Protein AF-A0A5C6DA00-F1 (afdb_monomer_lite)

Structure (mmCIF, N/CA/C/O backbone):
data_AF-A0A5C6DA00-F1
#
_entry.id   AF-A0A5C6DA00-F1
#
loop_
_atom_site.group_PDB
_atom_site.id
_atom_site.type_symbol
_atom_site.label_atom_id
_atom_site.label_alt_id
_atom_site.label_comp_id
_atom_site.label_asym_id
_atom_site.label_entity_id
_atom_site.label_seq_id
_atom_site.pdbx_PDB_ins_code
_atom_site.Cartn_x
_atom_site.Cartn_y
_atom_site.Cartn_z
_atom_site.occupancy
_atom_site.B_iso_or_equiv
_atom_site.auth_seq_id
_atom_site.auth_comp_id
_atom_site.auth_asym_id
_atom_site.auth_atom_id
_atom_site.pdbx_PDB_model_num
ATOM 1 N N . MET A 1 1 ? -10.868 -47.703 48.290 1.00 31.09 1 MET A N 1
ATOM 2 C CA . MET A 1 1 ? -10.332 -48.662 49.281 1.00 31.09 1 MET A CA 1
ATOM 3 C C . MET A 1 1 ? -9.364 -49.578 48.551 1.00 31.09 1 MET A C 1
ATOM 5 O O . MET A 1 1 ? -9.652 -49.909 47.408 1.00 31.09 1 MET A O 1
ATOM 9 N N . PRO A 1 2 ? -8.188 -49.834 49.127 1.00 50.81 2 PRO A N 1
ATOM 10 C CA . PRO A 1 2 ? -6.950 -49.226 48.637 1.00 50.81 2 PRO A CA 1
ATOM 11 C C . PRO A 1 2 ? -5.876 -50.273 48.315 1.00 50.81 2 PRO A C 1
ATOM 13 O O . PRO A 1 2 ? -6.014 -51.432 48.682 1.00 50.81 2 PRO A O 1
ATOM 16 N N . ASN A 1 3 ? -4.778 -49.843 47.698 1.00 38.09 3 ASN A N 1
ATOM 17 C CA . ASN A 1 3 ? -3.472 -50.356 48.096 1.00 38.09 3 ASN A CA 1
ATOM 18 C C . ASN A 1 3 ? -2.461 -49.210 48.074 1.00 38.09 3 ASN A C 1
ATOM 20 O O . ASN A 1 3 ? -2.028 -48.735 47.027 1.00 38.09 3 ASN A O 1
ATOM 24 N N . THR A 1 4 ? -2.205 -48.730 49.284 1.00 41.81 4 THR A N 1
ATOM 25 C CA . THR A 1 4 ? -1.066 -47.933 49.732 1.00 41.81 4 THR A CA 1
ATOM 26 C C . THR A 1 4 ? 0.060 -48.863 50.201 1.00 41.81 4 THR A C 1
ATOM 28 O O . THR A 1 4 ? -0.170 -50.061 50.360 1.00 41.81 4 THR A O 1
ATOM 31 N N . ASN A 1 5 ? 1.206 -48.247 50.507 1.00 40.44 5 ASN A N 1
ATOM 32 C CA . ASN A 1 5 ? 2.468 -48.762 51.068 1.00 40.44 5 ASN A CA 1
ATOM 33 C C . ASN A 1 5 ? 3.518 -49.133 50.016 1.00 40.44 5 ASN A C 1
ATOM 35 O O . ASN A 1 5 ? 3.217 -49.799 49.035 1.00 40.44 5 ASN A O 1
ATOM 39 N N . ASP A 1 6 ? 4.783 -48.750 50.157 1.00 37.12 6 ASP A N 1
ATOM 40 C CA . ASP A 1 6 ? 5.521 -48.074 51.241 1.00 37.12 6 ASP A CA 1
ATOM 41 C C . ASP A 1 6 ? 6.807 -47.532 50.579 1.00 37.12 6 ASP A C 1
ATOM 43 O O . ASP A 1 6 ? 7.370 -48.192 49.709 1.00 37.12 6 ASP A O 1
ATOM 47 N N . SER A 1 7 ? 7.165 -46.263 50.772 1.00 36.81 7 SER A N 1
ATOM 48 C CA . SER A 1 7 ? 8.160 -45.796 51.758 1.00 36.81 7 SER A CA 1
ATOM 49 C C . SER A 1 7 ? 9.578 -46.339 51.545 1.00 36.81 7 SER A C 1
ATOM 51 O O . SER A 1 7 ? 9.860 -47.504 51.804 1.00 36.81 7 SER A O 1
ATOM 53 N N . SER A 1 8 ? 10.521 -45.467 51.184 1.00 35.41 8 SER A N 1
ATOM 54 C CA . SER A 1 8 ? 11.516 -44.934 52.137 1.00 35.41 8 SER A CA 1
ATOM 55 C C . SER A 1 8 ? 12.680 -44.216 51.439 1.00 35.41 8 SER A C 1
ATOM 57 O O . SER A 1 8 ? 13.091 -44.538 50.327 1.00 35.41 8 SER A O 1
ATOM 59 N N . GLU A 1 9 ? 13.122 -43.172 52.127 1.00 35.34 9 GLU A N 1
ATOM 60 C CA . GLU A 1 9 ? 14.049 -42.105 51.764 1.00 35.34 9 GLU A CA 1
ATOM 61 C C . GLU A 1 9 ? 15.526 -42.535 51.824 1.00 35.34 9 GLU A C 1
ATOM 63 O O . GLU A 1 9 ? 15.864 -43.434 52.589 1.00 35.34 9 GLU A O 1
ATOM 68 N N . ALA A 1 10 ? 16.410 -41.821 51.109 1.00 33.28 10 ALA A N 1
ATOM 69 C CA . ALA A 1 10 ? 17.693 -41.333 51.652 1.00 33.28 10 ALA A CA 1
ATOM 70 C C . ALA A 1 10 ? 18.443 -40.417 50.654 1.00 33.28 10 ALA A C 1
ATOM 72 O O . ALA A 1 10 ? 18.943 -40.851 49.621 1.00 33.28 10 ALA A O 1
ATOM 73 N N . GLU A 1 11 ? 18.453 -39.133 51.010 1.00 32.12 11 GLU A N 1
ATOM 74 C CA . GLU A 1 11 ? 19.498 -38.093 50.965 1.00 32.12 11 GLU A CA 1
ATOM 75 C C . GLU A 1 11 ? 20.694 -38.099 49.964 1.00 32.12 11 GLU A C 1
ATOM 77 O O . GLU A 1 11 ? 21.442 -39.050 49.773 1.00 32.12 11 GLU A O 1
ATOM 82 N N . THR A 1 12 ? 20.880 -36.884 49.430 1.00 35.69 12 THR A N 1
ATOM 83 C CA . THR A 1 12 ? 21.905 -36.192 48.601 1.00 35.69 12 THR A CA 1
ATOM 84 C C . THR A 1 12 ? 23.383 -36.255 49.070 1.00 35.69 12 THR A C 1
ATOM 86 O O . THR A 1 12 ? 23.622 -36.803 50.140 1.00 35.69 12 THR A O 1
ATOM 89 N N . PRO A 1 13 ? 24.384 -35.555 48.450 1.00 50.00 13 PRO A N 1
ATOM 90 C CA . PRO A 1 13 ? 24.478 -34.863 47.137 1.00 50.00 13 PRO A CA 1
ATOM 91 C C . PRO A 1 13 ? 25.769 -35.211 46.337 1.00 50.00 13 PRO A C 1
ATOM 93 O O . PRO A 1 13 ? 26.738 -35.706 46.906 1.00 50.00 13 PRO A O 1
ATOM 96 N N . ARG A 1 14 ? 25.868 -34.817 45.051 1.00 31.31 14 ARG A N 1
ATOM 97 C CA . ARG A 1 14 ? 27.101 -34.214 44.483 1.00 31.31 14 ARG A CA 1
ATOM 98 C C . ARG A 1 14 ? 26.903 -33.622 43.081 1.00 31.31 14 ARG A C 1
ATOM 100 O O . ARG A 1 14 ? 26.220 -34.164 42.227 1.00 31.31 14 ARG A O 1
ATOM 107 N N . SER A 1 15 ? 27.535 -32.467 42.956 1.00 30.72 15 SER A N 1
ATOM 108 C CA . SER A 1 15 ? 27.705 -31.498 41.877 1.00 30.72 15 SER A CA 1
ATOM 109 C C . SER A 1 15 ? 28.116 -31.987 40.480 1.00 30.72 15 SER A C 1
ATOM 111 O O . SER A 1 15 ? 28.953 -32.877 40.362 1.00 30.72 15 SER A O 1
ATOM 113 N N . ALA A 1 16 ? 27.700 -31.154 39.518 1.00 30.17 16 ALA A N 1
ATOM 114 C CA . ALA A 1 16 ? 28.458 -30.599 38.387 1.00 30.17 16 ALA A CA 1
ATOM 115 C C . ALA A 1 16 ? 28.363 -31.270 37.001 1.00 30.17 16 ALA A C 1
ATOM 117 O O . ALA A 1 16 ? 28.846 -32.372 36.773 1.00 30.17 16 ALA A O 1
ATOM 118 N N . ASP A 1 17 ? 27.838 -30.427 36.105 1.00 27.28 17 ASP A N 1
ATOM 119 C CA . ASP A 1 17 ? 28.227 -30.164 34.717 1.00 27.28 17 ASP A CA 1
ATOM 120 C C . ASP A 1 17 ? 27.663 -30.984 33.550 1.00 27.28 17 ASP A C 1
ATOM 122 O O . ASP A 1 17 ? 27.816 -32.196 33.470 1.00 27.28 17 ASP A O 1
ATOM 126 N N . ALA A 1 18 ? 27.122 -30.185 32.611 1.00 30.64 18 ALA A N 1
ATOM 127 C CA . ALA A 1 18 ? 27.025 -30.355 31.157 1.00 30.64 18 ALA A CA 1
ATOM 128 C C . ALA A 1 18 ? 26.240 -31.596 30.678 1.00 30.64 18 ALA A C 1
ATOM 130 O O . ALA A 1 18 ? 26.573 -32.730 30.972 1.00 30.64 18 ALA A O 1
ATOM 131 N N . ASP A 1 19 ? 25.152 -31.494 29.920 1.00 28.34 19 ASP A N 1
ATOM 132 C CA . ASP A 1 19 ? 25.066 -30.798 28.644 1.00 28.34 19 ASP A CA 1
ATOM 133 C C . ASP A 1 19 ? 23.587 -30.708 28.235 1.00 28.34 19 ASP A C 1
ATOM 135 O O . ASP A 1 19 ? 22.827 -31.675 28.344 1.00 28.34 19 ASP A O 1
ATOM 139 N N . ALA A 1 20 ? 23.173 -29.538 27.765 1.00 28.11 20 ALA A N 1
ATOM 140 C CA . ALA A 1 20 ? 21.823 -29.280 27.295 1.00 28.11 20 ALA A CA 1
ATOM 141 C C . ALA A 1 20 ? 21.739 -29.587 25.793 1.00 28.11 20 ALA A C 1
ATOM 143 O O . ALA A 1 20 ? 22.328 -28.877 24.983 1.00 28.11 20 ALA A O 1
ATOM 144 N N . SER A 1 21 ? 20.964 -30.603 25.407 1.00 28.27 21 SER A N 1
ATOM 145 C CA . SER A 1 21 ? 20.459 -30.742 24.035 1.00 28.27 21 SER A CA 1
ATOM 146 C C . SER A 1 21 ? 18.989 -30.329 24.023 1.00 28.27 21 SER A C 1
ATOM 148 O O . SER A 1 21 ? 18.095 -31.080 24.398 1.00 28.27 21 SER A O 1
ATOM 150 N N . VAL A 1 22 ? 18.758 -29.061 23.679 1.00 32.22 22 VAL A N 1
ATOM 151 C CA . VAL A 1 22 ? 17.425 -28.477 23.520 1.00 32.22 22 VAL A CA 1
ATOM 152 C C . VAL A 1 22 ? 16.959 -28.728 22.090 1.00 32.22 22 VAL A C 1
ATOM 154 O O . VAL A 1 22 ? 17.573 -28.243 21.140 1.00 32.22 22 VAL A O 1
ATOM 157 N N . ASP A 1 23 ? 15.856 -29.464 21.969 1.00 28.67 23 ASP A N 1
ATOM 158 C CA . ASP A 1 23 ? 15.016 -29.538 20.776 1.00 28.67 23 ASP A CA 1
ATOM 159 C C . ASP A 1 23 ? 14.633 -28.124 20.313 1.00 28.67 23 ASP A C 1
ATOM 161 O O . ASP A 1 23 ? 13.879 -27.401 20.971 1.00 28.67 23 ASP A O 1
ATOM 165 N N . ALA A 1 24 ? 15.165 -27.716 19.163 1.00 26.83 24 ALA A N 1
ATOM 166 C CA . ALA A 1 24 ? 14.850 -26.447 18.529 1.00 26.83 24 ALA A CA 1
ATOM 167 C C . ALA A 1 24 ? 13.541 -26.569 17.732 1.00 26.83 24 ALA A C 1
ATOM 169 O O . ALA A 1 24 ? 13.512 -27.114 16.629 1.00 26.83 24 ALA A O 1
ATOM 170 N N . GLN A 1 25 ? 12.449 -26.034 18.281 1.00 29.28 25 GLN A N 1
ATOM 171 C CA . GLN A 1 25 ? 11.249 -25.714 17.503 1.00 29.28 25 GLN A CA 1
ATOM 172 C C . GLN A 1 25 ? 11.481 -24.434 16.675 1.00 29.28 25 GLN A C 1
ATOM 174 O O . GLN A 1 25 ? 12.154 -23.514 17.150 1.00 29.28 25 GLN A O 1
ATOM 179 N N . PRO A 1 26 ? 10.931 -24.331 15.450 1.00 27.12 26 PRO A N 1
ATOM 180 C CA . PRO A 1 26 ? 11.163 -23.184 14.582 1.00 27.12 26 PRO A CA 1
ATOM 181 C C . PRO A 1 26 ? 10.341 -21.977 15.055 1.00 27.12 26 PRO A C 1
ATOM 183 O O . PRO A 1 26 ? 9.111 -21.992 15.053 1.00 27.12 26 PRO A O 1
ATOM 186 N N . VAL A 1 27 ? 11.039 -20.918 15.460 1.00 28.77 27 VAL A N 1
ATOM 187 C CA . VAL A 1 27 ? 10.459 -19.618 15.816 1.00 28.77 27 VAL A CA 1
ATOM 188 C C . VAL A 1 27 ? 10.066 -18.885 14.529 1.00 28.77 27 VAL A C 1
ATOM 190 O O . VAL A 1 27 ? 10.918 -18.580 13.698 1.00 28.77 2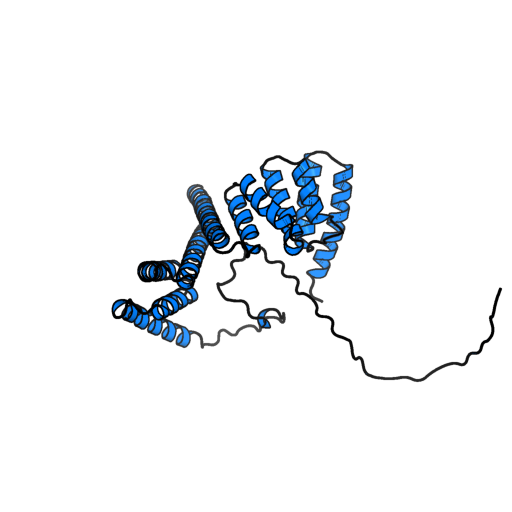7 VAL A O 1
ATOM 193 N N . ALA A 1 28 ? 8.772 -18.610 14.356 1.00 25.50 28 ALA A N 1
ATOM 194 C CA . ALA A 1 28 ? 8.252 -17.796 13.258 1.00 25.50 28 ALA A CA 1
ATOM 195 C C . ALA A 1 28 ? 8.692 -16.319 13.404 1.00 25.50 28 ALA A C 1
ATOM 197 O O . ALA A 1 28 ? 8.583 -15.773 14.508 1.00 25.50 28 ALA A O 1
ATOM 198 N N . PRO A 1 29 ? 9.159 -15.645 12.334 1.00 31.08 29 PRO A N 1
ATOM 199 C CA . PRO A 1 29 ? 9.538 -14.239 12.405 1.00 31.08 29 PRO A CA 1
ATOM 200 C C . PRO A 1 29 ? 8.306 -13.321 12.406 1.00 31.08 29 PRO A C 1
ATOM 202 O O . PRO A 1 29 ? 7.357 -13.500 11.644 1.00 31.08 29 PRO A O 1
ATOM 205 N N . GLN A 1 30 ? 8.336 -12.329 13.296 1.00 33.44 30 GLN A N 1
ATOM 206 C CA . GLN A 1 30 ? 7.376 -11.234 13.386 1.00 33.44 30 GLN A CA 1
ATOM 207 C C . GLN A 1 30 ? 7.789 -10.119 12.414 1.00 33.44 30 GLN A C 1
ATOM 209 O O . GLN A 1 30 ? 8.710 -9.367 12.721 1.00 33.44 30 GLN A O 1
ATOM 214 N N . ASP A 1 31 ? 7.091 -9.979 11.285 1.00 33.25 31 ASP A N 1
ATOM 215 C CA . ASP A 1 31 ? 7.262 -8.851 10.361 1.00 33.25 31 ASP A CA 1
ATOM 216 C C . ASP A 1 31 ? 6.098 -7.861 10.495 1.00 33.25 31 ASP A C 1
ATOM 218 O O . ASP A 1 31 ? 4.986 -8.073 10.012 1.00 33.25 31 ASP A O 1
ATOM 222 N N . SER A 1 32 ? 6.359 -6.736 11.161 1.00 34.09 32 SER A N 1
ATOM 223 C CA . SER A 1 32 ? 5.518 -5.541 11.103 1.00 34.09 32 SER A CA 1
ATOM 224 C C . SER A 1 32 ? 5.907 -4.704 9.881 1.00 34.09 32 SER A C 1
ATOM 226 O O . SER A 1 32 ? 6.580 -3.682 10.015 1.00 34.09 32 SER A O 1
ATOM 228 N N . ALA A 1 33 ? 5.512 -5.139 8.685 1.00 31.31 33 ALA A N 1
ATOM 229 C CA . ALA A 1 33 ? 5.695 -4.358 7.466 1.00 31.31 33 ALA A CA 1
ATOM 230 C C . ALA A 1 33 ? 4.523 -3.379 7.298 1.00 31.31 33 ALA A C 1
ATOM 232 O O . ALA A 1 33 ? 3.414 -3.748 6.917 1.00 31.31 33 ALA A O 1
ATOM 233 N N . ASN A 1 34 ? 4.768 -2.111 7.620 1.00 35.78 34 ASN A N 1
ATOM 234 C CA . ASN A 1 34 ? 3.888 -1.006 7.268 1.00 35.78 34 ASN A CA 1
ATOM 235 C C . ASN A 1 34 ? 4.045 -0.739 5.750 1.00 35.78 34 ASN A C 1
ATOM 237 O O . ASN A 1 34 ? 5.162 -0.452 5.316 1.00 35.78 34 ASN A O 1
ATOM 241 N N . PRO A 1 35 ? 2.985 -0.790 4.923 1.00 39.19 35 PRO A N 1
ATOM 242 C CA . PRO A 1 35 ? 3.080 -0.707 3.454 1.00 39.19 35 PRO A CA 1
ATOM 243 C C . PRO A 1 35 ? 3.501 0.670 2.901 1.00 39.19 35 PRO A C 1
ATOM 245 O O . PRO A 1 35 ? 3.568 0.871 1.689 1.00 39.19 35 PRO A O 1
ATOM 248 N N . MET A 1 36 ? 3.843 1.617 3.780 1.00 35.28 36 MET A N 1
ATOM 249 C CA . MET A 1 36 ? 4.459 2.902 3.433 1.00 35.28 36 MET A CA 1
ATOM 250 C C . MET A 1 36 ? 5.991 2.829 3.299 1.00 35.28 36 MET A C 1
ATOM 252 O O . MET A 1 36 ? 6.603 3.743 2.740 1.00 35.28 36 MET A O 1
ATOM 256 N N . GLU A 1 37 ? 6.630 1.742 3.739 1.00 36.50 37 GLU A N 1
ATOM 257 C CA . GLU A 1 37 ? 8.049 1.498 3.481 1.00 36.50 37 GLU A CA 1
ATOM 258 C C . GLU A 1 37 ? 8.238 0.805 2.133 1.00 36.50 37 GLU A C 1
ATOM 260 O O . GLU A 1 37 ? 8.553 -0.376 2.022 1.00 36.50 37 GLU A O 1
ATOM 265 N N . GLY A 1 38 ? 8.132 1.593 1.065 1.00 36.78 38 GLY A N 1
ATOM 266 C CA . GLY A 1 38 ? 8.898 1.310 -0.145 1.00 36.78 38 GLY A CA 1
ATOM 267 C C . GLY A 1 38 ? 10.390 1.444 0.171 1.00 36.78 38 GLY A C 1
ATOM 268 O O . GLY A 1 38 ? 10.999 2.466 -0.164 1.00 36.78 38 GLY A O 1
ATOM 269 N N . GLY A 1 39 ? 10.959 0.460 0.870 1.00 32.28 39 GLY A N 1
ATOM 270 C CA . GLY A 1 39 ? 12.400 0.290 1.002 1.00 32.28 39 GLY A CA 1
ATOM 271 C C . GLY A 1 39 ? 13.044 0.221 -0.383 1.00 32.28 39 GLY A C 1
ATOM 272 O O . GLY A 1 39 ? 12.377 -0.079 -1.377 1.00 32.28 39 GLY A O 1
ATOM 273 N N . ARG A 1 40 ? 14.338 0.562 -0.471 1.00 39.31 40 ARG A N 1
ATOM 274 C CA . ARG A 1 40 ? 15.116 0.519 -1.723 1.00 39.31 40 ARG A CA 1
ATOM 275 C C . ARG A 1 40 ? 14.779 -0.755 -2.490 1.00 39.31 40 ARG A C 1
ATOM 277 O O . ARG A 1 40 ? 14.921 -1.841 -1.944 1.00 39.31 40 ARG A O 1
ATOM 284 N N . TRP A 1 41 ? 14.360 -0.617 -3.743 1.00 38.12 41 TRP A N 1
ATOM 285 C CA . TRP A 1 41 ? 13.907 -1.735 -4.564 1.00 38.12 41 TRP A CA 1
ATOM 286 C C . TRP A 1 41 ? 14.990 -2.818 -4.681 1.00 38.12 41 TRP A C 1
ATOM 288 O O . TRP A 1 41 ? 15.911 -2.704 -5.493 1.00 38.12 41 TRP A O 1
ATOM 298 N N . ARG A 1 42 ? 14.900 -3.854 -3.838 1.00 41.69 42 ARG A N 1
ATOM 299 C CA . ARG A 1 42 ? 15.759 -5.046 -3.817 1.00 41.69 42 ARG A CA 1
ATOM 300 C C . ARG A 1 42 ? 14.971 -6.235 -3.245 1.00 41.69 42 ARG A C 1
ATOM 302 O O . ARG A 1 42 ? 14.182 -6.027 -2.328 1.00 41.69 42 ARG A O 1
ATOM 309 N N . PRO A 1 43 ? 15.166 -7.464 -3.754 1.00 39.41 43 PRO A N 1
ATOM 310 C CA . PRO A 1 43 ? 14.697 -8.660 -3.061 1.00 39.41 43 PRO A CA 1
ATOM 311 C C . PRO A 1 43 ? 15.484 -8.831 -1.751 1.00 39.41 43 PRO A C 1
ATOM 313 O O . PRO A 1 43 ? 16.716 -8.820 -1.775 1.00 39.41 43 PRO A O 1
ATOM 316 N N . VAL A 1 44 ? 14.769 -8.952 -0.629 1.00 37.03 44 VAL A N 1
ATOM 317 C CA . VAL A 1 44 ? 15.329 -9.120 0.725 1.00 37.03 44 VAL A CA 1
ATOM 318 C C . VAL A 1 44 ? 16.005 -10.490 0.832 1.00 37.03 44 VAL A C 1
ATOM 320 O O . VAL A 1 44 ? 15.420 -11.497 0.430 1.00 37.03 44 VAL A O 1
ATOM 323 N N . ARG A 1 45 ? 17.240 -10.540 1.350 1.00 37.88 45 ARG A N 1
ATOM 324 C CA . ARG A 1 45 ? 17.960 -11.798 1.612 1.00 37.88 45 ARG A CA 1
ATOM 325 C C . ARG A 1 45 ? 17.803 -12.227 3.076 1.00 37.88 45 ARG A C 1
ATOM 327 O O . ARG A 1 45 ? 17.805 -11.357 3.945 1.00 37.88 45 ARG A O 1
ATOM 334 N N . PRO A 1 46 ? 17.743 -13.539 3.377 1.00 41.50 46 PRO A N 1
ATOM 335 C CA . PRO A 1 46 ? 17.583 -14.042 4.746 1.00 41.50 46 PRO A CA 1
ATOM 336 C C . PRO A 1 46 ? 18.661 -13.566 5.734 1.00 41.50 46 PRO A C 1
ATOM 338 O O . PRO A 1 46 ? 18.390 -13.444 6.925 1.00 41.50 46 PRO A O 1
ATOM 341 N N . GLU A 1 47 ? 19.875 -13.266 5.258 1.00 38.97 47 GLU A N 1
ATOM 342 C CA . GLU A 1 47 ? 20.996 -12.843 6.110 1.00 38.97 47 GLU A CA 1
ATOM 343 C C . GLU A 1 47 ? 20.862 -11.407 6.654 1.00 38.97 47 GLU A C 1
ATOM 345 O O . GLU A 1 47 ? 21.500 -11.060 7.646 1.00 38.97 47 GLU A O 1
ATOM 350 N N . GLU A 1 48 ? 20.021 -10.570 6.038 1.00 42.25 48 GLU A N 1
ATOM 351 C CA . GLU A 1 48 ? 19.823 -9.162 6.423 1.00 42.25 48 GLU A CA 1
ATOM 352 C C . GLU A 1 48 ? 18.865 -9.001 7.626 1.00 42.25 48 GLU A C 1
ATOM 354 O O . GLU A 1 48 ? 18.708 -7.902 8.157 1.00 42.25 48 GLU A O 1
ATOM 359 N N . LEU A 1 49 ? 18.261 -10.102 8.094 1.00 45.62 49 LEU A N 1
ATOM 360 C CA . LEU A 1 49 ? 17.299 -10.151 9.204 1.00 45.62 49 LEU A CA 1
ATOM 361 C C . LEU A 1 49 ? 17.940 -10.373 10.589 1.00 45.62 49 LEU A C 1
ATOM 363 O O . LEU A 1 49 ? 17.240 -10.372 11.603 1.00 45.62 49 LEU A O 1
ATOM 367 N N . LEU A 1 50 ? 19.263 -10.539 10.679 1.00 39.22 50 LEU A N 1
ATOM 368 C CA . LEU A 1 50 ? 19.961 -10.715 11.957 1.00 39.22 50 LEU A CA 1
ATOM 369 C C . LEU A 1 50 ? 20.584 -9.392 12.424 1.00 39.22 50 LEU A C 1
ATOM 371 O O . LEU A 1 50 ? 21.660 -8.989 11.986 1.00 39.22 50 LEU A O 1
ATOM 375 N N . ARG A 1 51 ? 19.913 -8.715 13.365 1.00 34.69 51 ARG A N 1
ATOM 376 C CA . ARG A 1 51 ? 20.438 -7.531 14.066 1.00 34.69 51 ARG A CA 1
ATOM 377 C C . ARG A 1 51 ? 21.731 -7.864 14.821 1.00 34.69 51 ARG A C 1
ATOM 379 O O . ARG A 1 51 ? 21.692 -8.393 15.928 1.00 34.69 51 ARG A O 1
ATOM 386 N N . LYS A 1 52 ? 22.862 -7.397 14.305 1.00 36.91 52 LYS A N 1
ATOM 387 C CA . LYS A 1 52 ? 23.890 -6.729 15.115 1.00 36.91 52 LYS A CA 1
ATOM 388 C C . LYS A 1 52 ? 24.255 -5.439 14.395 1.00 36.91 52 LYS A C 1
ATOM 390 O O . LYS A 1 52 ? 24.268 -5.421 13.170 1.00 36.91 52 LYS A O 1
ATOM 395 N N . ASN A 1 53 ? 24.437 -4.372 15.175 1.00 34.31 53 ASN A N 1
ATOM 396 C CA . ASN A 1 53 ? 24.741 -3.008 14.733 1.00 34.31 53 ASN A CA 1
ATOM 397 C C . ASN A 1 53 ? 25.523 -2.966 13.412 1.00 34.31 53 ASN A C 1
ATOM 399 O O . ASN A 1 53 ? 26.498 -3.714 13.289 1.00 34.31 53 ASN A O 1
ATOM 403 N N . PRO A 1 54 ? 25.169 -2.077 12.464 1.00 42.03 54 PRO A N 1
ATOM 404 C CA . PRO A 1 54 ? 26.042 -1.861 11.325 1.00 42.03 54 PRO A CA 1
ATOM 405 C C . PRO A 1 54 ? 27.418 -1.463 11.881 1.00 42.03 54 PRO A C 1
ATOM 407 O O . PRO A 1 54 ? 27.476 -0.573 12.739 1.00 42.03 54 PRO A O 1
ATOM 410 N N . PRO A 1 55 ? 28.524 -2.103 11.457 1.00 32.50 55 PRO A N 1
ATOM 411 C CA . PRO A 1 55 ? 29.815 -1.481 11.672 1.00 32.50 55 PRO A CA 1
ATOM 412 C C . PRO A 1 55 ? 29.725 -0.093 11.036 1.00 32.50 55 PRO A C 1
ATOM 414 O O . PRO A 1 55 ? 29.125 0.066 9.969 1.00 32.50 55 PRO A O 1
ATOM 417 N N . SER A 1 56 ? 30.250 0.919 11.723 1.00 40.34 56 SER A N 1
ATOM 418 C CA . SER A 1 56 ? 30.544 2.206 11.106 1.00 40.34 56 SER A CA 1
ATOM 419 C C . SER A 1 56 ? 31.275 1.911 9.803 1.00 40.34 56 SER A C 1
ATOM 421 O O . SER A 1 56 ? 32.404 1.426 9.825 1.00 40.34 56 SER A O 1
ATOM 423 N N . VAL A 1 57 ? 30.591 2.095 8.675 1.00 40.03 57 VAL A N 1
ATOM 424 C CA . VAL A 1 57 ? 31.238 1.979 7.379 1.00 40.03 57 VAL A CA 1
ATOM 425 C C . VAL A 1 57 ? 32.064 3.239 7.267 1.00 40.03 57 VAL A C 1
ATOM 427 O O . VAL A 1 57 ? 31.552 4.313 6.946 1.00 40.03 57 VAL A O 1
ATOM 430 N N . ASP A 1 58 ? 33.340 3.092 7.601 1.00 34.81 58 ASP A N 1
ATOM 431 C CA . ASP A 1 58 ? 34.384 3.910 7.025 1.00 34.81 58 ASP A CA 1
ATOM 432 C C . ASP A 1 58 ? 34.077 4.032 5.532 1.00 34.81 58 ASP A C 1
ATOM 434 O O . ASP A 1 58 ? 33.920 3.039 4.815 1.00 34.81 58 ASP A O 1
ATOM 438 N N . MET A 1 59 ? 33.879 5.270 5.088 1.00 44.53 59 MET A N 1
ATOM 439 C CA . MET A 1 59 ? 33.706 5.633 3.688 1.00 44.53 59 MET A CA 1
ATOM 440 C C . MET A 1 59 ? 35.026 5.388 2.945 1.00 44.53 59 MET A C 1
ATOM 442 O O . MET A 1 59 ? 35.685 6.327 2.514 1.00 44.53 59 MET A O 1
ATOM 446 N N . ASP A 1 60 ? 35.402 4.122 2.779 1.00 35.28 60 ASP A N 1
ATOM 447 C CA . ASP A 1 60 ? 36.593 3.703 2.051 1.00 35.28 60 ASP A CA 1
ATOM 448 C C . ASP A 1 60 ? 36.234 3.343 0.596 1.00 35.28 60 ASP A C 1
ATOM 450 O O . ASP A 1 60 ? 35.842 2.232 0.229 1.00 35.28 60 ASP A O 1
ATOM 454 N N . GLY A 1 61 ? 36.341 4.354 -0.269 1.00 45.03 61 GLY A N 1
ATOM 455 C CA . GLY A 1 61 ? 37.148 4.290 -1.497 1.00 45.03 61 GLY A CA 1
ATOM 456 C C . GLY A 1 61 ? 36.859 3.276 -2.621 1.00 45.03 61 GLY A C 1
ATOM 457 O O . GLY A 1 61 ? 37.664 3.223 -3.546 1.00 45.03 61 GLY A O 1
ATOM 458 N N . SER A 1 62 ? 35.772 2.491 -2.629 1.00 45.00 62 SER A N 1
ATOM 459 C CA . SER A 1 62 ? 35.604 1.389 -3.617 1.00 45.00 62 SER A CA 1
ATOM 460 C C . SER A 1 62 ? 34.310 1.371 -4.459 1.00 45.00 62 SER A C 1
ATOM 462 O O . SER A 1 62 ? 34.112 0.462 -5.267 1.00 45.00 62 SER A O 1
ATOM 464 N N . ALA A 1 63 ? 33.438 2.384 -4.368 1.00 53.88 63 ALA A N 1
ATOM 465 C CA . ALA A 1 63 ? 32.162 2.413 -5.109 1.00 53.88 63 ALA A CA 1
ATOM 466 C C . ALA A 1 63 ? 32.271 2.858 -6.588 1.00 53.88 63 ALA A C 1
ATOM 468 O O . ALA A 1 63 ? 31.405 2.546 -7.412 1.00 53.88 63 ALA A O 1
ATOM 469 N N . GLU A 1 64 ? 33.329 3.580 -6.956 1.00 52.56 64 GLU A N 1
ATOM 470 C CA . GLU A 1 64 ? 33.502 4.141 -8.302 1.00 52.56 64 GLU A CA 1
ATOM 471 C C . GLU A 1 64 ? 33.624 3.127 -9.459 1.00 52.56 64 GLU A C 1
ATOM 473 O O . GLU A 1 64 ? 32.996 3.363 -10.501 1.00 52.56 64 GLU A O 1
ATOM 478 N N . PRO A 1 65 ? 34.383 2.012 -9.354 1.00 61.56 65 PRO A N 1
ATOM 479 C CA . PRO A 1 65 ? 34.544 1.082 -10.475 1.00 61.56 65 PRO A CA 1
ATOM 480 C C . PRO A 1 65 ? 33.224 0.398 -10.856 1.00 61.56 65 PRO A C 1
ATOM 482 O O . PRO A 1 65 ? 32.901 0.298 -12.038 1.00 61.56 65 PRO A O 1
ATOM 485 N N . VAL A 1 66 ? 32.394 0.026 -9.875 1.00 66.44 66 VAL A N 1
ATOM 486 C CA . VAL A 1 66 ? 31.092 -0.628 -10.108 1.00 66.44 66 VAL A CA 1
ATOM 487 C C . VAL A 1 66 ? 30.096 0.311 -10.802 1.00 66.44 66 VAL A C 1
ATOM 489 O O . VAL A 1 66 ? 29.257 -0.122 -11.593 1.00 66.44 66 VAL A O 1
ATOM 492 N N . ILE A 1 67 ? 30.166 1.616 -10.527 1.00 70.31 67 ILE A N 1
ATOM 493 C CA . ILE A 1 67 ? 29.325 2.624 -11.189 1.00 70.31 67 ILE A CA 1
ATOM 494 C C . ILE A 1 67 ? 29.778 2.834 -12.640 1.00 70.31 67 ILE A C 1
ATOM 496 O O . ILE A 1 67 ? 28.936 2.892 -13.536 1.00 70.31 67 ILE A O 1
ATOM 500 N N . LYS A 1 68 ? 31.091 2.916 -12.892 1.00 73.88 68 LYS A N 1
ATOM 501 C CA . LYS A 1 68 ? 31.645 3.079 -14.248 1.00 73.88 68 LYS A CA 1
ATOM 502 C C . LYS A 1 68 ? 31.302 1.885 -15.147 1.00 73.88 68 LYS A C 1
ATOM 504 O O . LYS A 1 68 ? 30.788 2.100 -16.242 1.00 73.88 68 LYS A O 1
ATOM 509 N N . VAL A 1 69 ? 31.475 0.657 -14.651 1.00 78.44 69 VAL A N 1
ATOM 510 C CA . VAL A 1 69 ? 31.142 -0.575 -15.391 1.00 78.44 69 VAL A CA 1
ATOM 511 C C . VAL A 1 69 ? 29.648 -0.643 -15.724 1.00 78.44 69 VAL A C 1
ATOM 513 O O . VAL A 1 69 ? 29.285 -0.910 -16.866 1.00 78.44 69 VAL A O 1
ATOM 516 N N . ARG A 1 70 ? 28.758 -0.316 -14.774 1.00 80.81 70 ARG A N 1
ATOM 517 C CA . ARG A 1 70 ? 27.307 -0.267 -15.045 1.00 80.81 70 ARG A CA 1
ATOM 518 C C . ARG A 1 70 ? 26.932 0.782 -16.089 1.00 80.81 70 ARG A C 1
ATOM 520 O O . ARG A 1 70 ? 26.083 0.515 -16.933 1.00 80.81 70 ARG A O 1
ATOM 527 N N . ARG A 1 71 ? 27.563 1.962 -16.058 1.00 80.25 71 ARG A N 1
ATOM 528 C CA . ARG A 1 71 ? 27.331 3.020 -17.056 1.00 80.25 71 ARG A CA 1
ATOM 529 C C . ARG A 1 71 ? 27.749 2.582 -18.458 1.00 80.25 71 ARG A C 1
ATOM 531 O O . ARG A 1 71 ? 26.998 2.837 -19.394 1.00 80.25 71 ARG A O 1
ATOM 538 N N . GLN A 1 72 ? 28.904 1.930 -18.585 1.00 88.75 72 GLN A N 1
ATOM 539 C CA . GLN A 1 72 ? 29.382 1.376 -19.855 1.00 88.75 72 GLN A CA 1
ATOM 540 C C . GLN A 1 72 ? 28.425 0.298 -20.369 1.00 88.75 72 GLN A C 1
ATOM 542 O O . GLN A 1 72 ? 27.903 0.428 -21.472 1.00 88.75 72 GLN A O 1
ATOM 547 N N . ARG A 1 73 ? 28.074 -0.678 -19.520 1.00 92.19 73 ARG A N 1
ATOM 548 C CA . ARG A 1 73 ? 27.132 -1.745 -19.882 1.00 92.19 73 ARG A CA 1
ATOM 549 C C . ARG A 1 73 ? 25.770 -1.208 -20.324 1.00 92.19 73 ARG A C 1
ATOM 551 O O . ARG A 1 73 ? 25.197 -1.690 -21.294 1.00 92.19 73 ARG A O 1
ATOM 558 N N . ARG A 1 74 ? 25.262 -0.170 -19.653 1.00 94.50 74 ARG A N 1
ATOM 559 C CA . ARG A 1 74 ? 24.019 0.508 -20.049 1.00 94.50 74 ARG A CA 1
ATOM 560 C C . ARG A 1 74 ? 24.103 1.077 -21.467 1.00 94.50 74 ARG A C 1
ATOM 562 O O . ARG A 1 74 ? 23.171 0.897 -22.237 1.00 94.50 74 ARG A O 1
ATOM 569 N N . GLN A 1 75 ? 25.199 1.759 -21.805 1.00 93.06 75 GLN A N 1
ATOM 570 C CA . GLN A 1 75 ? 25.399 2.351 -23.135 1.00 93.06 75 GLN A CA 1
ATOM 571 C C . GLN A 1 75 ? 25.513 1.281 -24.227 1.00 93.06 75 GLN A C 1
ATOM 573 O O . GLN A 1 75 ? 24.935 1.442 -25.300 1.00 93.06 75 GLN A O 1
ATOM 578 N N . GLU A 1 76 ? 26.218 0.182 -23.945 1.00 93.31 76 GLU A N 1
ATOM 579 C CA . GLU A 1 76 ? 26.299 -0.975 -24.844 1.00 93.31 76 GLU A CA 1
ATOM 580 C C . GLU A 1 76 ? 24.910 -1.549 -25.128 1.00 93.31 76 GLU A C 1
ATOM 582 O O . GLU A 1 76 ? 24.546 -1.736 -26.286 1.00 93.31 76 GLU A O 1
ATOM 587 N N . LEU A 1 77 ? 24.109 -1.766 -24.081 1.00 93.75 77 LEU A N 1
ATOM 588 C CA . LEU A 1 77 ? 22.751 -2.288 -24.210 1.00 93.75 77 LEU A CA 1
ATOM 589 C C . LEU A 1 77 ? 21.820 -1.317 -24.943 1.00 93.75 77 LEU A C 1
ATOM 591 O O . LEU A 1 77 ? 21.042 -1.757 -25.779 1.00 93.75 77 LEU A O 1
ATOM 595 N N . GLU A 1 78 ? 21.923 -0.007 -24.695 1.00 93.56 78 GLU A N 1
ATOM 596 C CA . GLU A 1 78 ? 21.162 1.021 -25.424 1.00 93.56 78 GLU A CA 1
ATOM 597 C C . GLU A 1 78 ? 21.451 1.003 -26.932 1.00 93.56 78 GLU A C 1
ATOM 599 O O . GLU A 1 78 ? 20.555 1.273 -27.734 1.00 93.56 78 GLU A O 1
ATOM 604 N N . HIS A 1 79 ? 22.689 0.702 -27.334 1.00 94.00 79 HIS A N 1
ATOM 605 C CA . HIS A 1 79 ? 23.029 0.508 -28.742 1.00 94.00 79 HIS A CA 1
ATOM 606 C C . HIS A 1 79 ? 22.527 -0.845 -29.258 1.00 94.00 79 HIS A C 1
ATOM 608 O O . HIS A 1 79 ? 21.919 -0.904 -30.326 1.00 94.00 79 HIS A O 1
ATOM 614 N N . HIS A 1 80 ? 22.724 -1.909 -28.478 1.00 92.94 80 HIS A N 1
ATOM 615 C CA . HIS A 1 80 ? 22.376 -3.275 -28.856 1.00 92.94 80 HIS A CA 1
ATOM 616 C C . HIS A 1 80 ? 20.878 -3.462 -29.094 1.00 92.94 80 HIS A C 1
ATOM 618 O O . HIS A 1 80 ? 20.504 -4.027 -30.114 1.00 92.94 80 HIS A O 1
ATOM 624 N N . VAL A 1 81 ? 20.007 -2.916 -28.239 1.00 93.50 81 VAL A N 1
ATOM 625 C CA . VAL A 1 81 ? 18.547 -2.999 -28.454 1.00 93.50 81 VAL A CA 1
ATOM 626 C C . VAL A 1 81 ? 18.091 -2.251 -29.712 1.00 93.50 81 VAL A C 1
ATOM 628 O O . VAL A 1 81 ? 17.057 -2.578 -30.282 1.00 93.50 81 VAL A O 1
ATOM 631 N N . ARG A 1 82 ? 18.870 -1.271 -30.196 1.00 91.25 82 ARG A N 1
ATOM 632 C CA . ARG A 1 82 ? 18.584 -0.573 -31.462 1.00 91.25 82 ARG A CA 1
ATOM 633 C C . ARG A 1 82 ? 19.034 -1.372 -32.680 1.00 91.25 82 ARG A C 1
ATOM 635 O O . ARG A 1 82 ? 18.354 -1.336 -33.700 1.00 91.25 82 ARG A O 1
ATOM 642 N N . SER A 1 83 ? 20.176 -2.058 -32.600 1.00 91.94 83 SER A N 1
ATOM 643 C CA . SER A 1 83 ? 20.668 -2.919 -33.686 1.00 91.94 83 SER A CA 1
ATOM 644 C C . SER A 1 83 ? 19.956 -4.272 -33.738 1.00 91.94 83 SER A C 1
ATOM 646 O O . SER A 1 83 ? 19.775 -4.828 -34.818 1.00 91.94 83 SER A O 1
ATOM 648 N N . CYS A 1 84 ? 19.536 -4.783 -32.582 1.00 89.12 84 CYS A N 1
ATOM 649 C CA . CYS A 1 84 ? 18.938 -6.098 -32.380 1.00 89.12 84 CYS A CA 1
ATOM 650 C C . CYS A 1 84 ? 17.652 -5.972 -31.534 1.00 89.12 84 CYS A C 1
ATOM 652 O O . CYS A 1 84 ? 17.631 -6.395 -30.378 1.00 89.12 84 CYS A O 1
ATOM 654 N N . PRO A 1 85 ? 16.556 -5.416 -32.089 1.00 91.19 85 PRO A N 1
ATOM 655 C CA . PRO A 1 85 ? 15.319 -5.160 -31.340 1.00 91.19 85 PRO A CA 1
ATOM 656 C C . PRO A 1 85 ? 14.564 -6.435 -30.935 1.00 91.19 85 PRO A C 1
ATOM 658 O O . PRO A 1 85 ? 13.622 -6.384 -30.154 1.00 91.19 85 PRO A O 1
ATOM 661 N N . THR A 1 86 ? 14.955 -7.598 -31.453 1.00 90.50 86 THR A N 1
ATOM 662 C CA . THR A 1 86 ? 14.343 -8.888 -31.111 1.00 90.50 86 THR A CA 1
ATOM 663 C C . THR A 1 86 ? 14.943 -9.536 -29.858 1.00 90.50 86 THR A C 1
ATOM 665 O O . THR A 1 86 ? 14.494 -10.608 -29.462 1.00 90.50 86 THR A O 1
ATOM 668 N N . ASP A 1 87 ? 15.956 -8.926 -29.236 1.00 92.62 87 ASP A N 1
ATOM 669 C CA . ASP A 1 87 ? 16.606 -9.465 -28.039 1.00 92.62 87 ASP A CA 1
ATOM 670 C C . ASP A 1 87 ? 15.880 -9.030 -26.757 1.00 92.62 87 ASP A C 1
ATOM 672 O O . ASP A 1 87 ? 16.128 -7.957 -26.204 1.00 92.62 87 ASP A O 1
ATOM 676 N N . ILE A 1 88 ? 14.976 -9.886 -26.279 1.00 92.88 88 ILE A N 1
ATOM 677 C CA . ILE A 1 88 ? 14.190 -9.646 -25.064 1.00 92.88 88 ILE A CA 1
ATOM 678 C C . ILE A 1 88 ? 15.058 -9.513 -23.804 1.00 92.88 88 ILE A C 1
ATOM 680 O O . ILE A 1 88 ? 14.786 -8.663 -22.954 1.00 92.88 88 ILE A O 1
ATOM 684 N N . GLU A 1 89 ? 16.129 -10.300 -23.690 1.00 93.81 89 GLU A N 1
ATOM 685 C CA . GLU A 1 89 ? 16.992 -10.301 -22.507 1.00 93.81 89 GLU A CA 1
ATOM 686 C C . GLU A 1 89 ? 17.799 -9.005 -22.414 1.00 93.81 89 GLU A C 1
ATOM 688 O O . GLU A 1 89 ? 17.985 -8.472 -21.319 1.00 93.81 89 GLU A O 1
ATOM 693 N N . ALA A 1 90 ? 18.179 -8.415 -23.551 1.00 93.69 90 ALA A N 1
ATOM 694 C CA . ALA A 1 90 ? 18.808 -7.100 -23.570 1.00 93.69 90 ALA A CA 1
ATOM 695 C C . ALA A 1 90 ? 17.893 -5.991 -23.025 1.00 93.69 90 ALA A C 1
ATOM 697 O O . ALA A 1 90 ? 18.353 -5.138 -22.259 1.00 93.69 90 ALA A O 1
ATOM 698 N N . TYR A 1 91 ? 16.596 -6.009 -23.359 1.00 94.81 91 TYR A N 1
ATOM 699 C CA . TYR A 1 91 ? 15.626 -5.066 -22.789 1.00 94.81 91 TYR A CA 1
ATOM 700 C C . TYR A 1 91 ? 15.481 -5.248 -21.274 1.00 94.81 91 TYR A C 1
ATOM 702 O O . TYR A 1 91 ? 15.456 -4.256 -20.539 1.00 94.81 91 TYR A O 1
ATOM 710 N N . ARG A 1 92 ? 15.434 -6.496 -20.796 1.00 93.19 92 ARG A N 1
ATOM 711 C CA . ARG A 1 92 ? 15.323 -6.823 -19.365 1.00 93.19 92 ARG A CA 1
ATOM 712 C C . ARG A 1 92 ? 16.568 -6.426 -18.583 1.00 93.19 92 ARG A C 1
ATOM 714 O O . ARG A 1 92 ? 16.463 -5.807 -17.523 1.00 93.19 92 ARG A O 1
ATOM 721 N N . GLU A 1 93 ? 17.757 -6.709 -19.113 1.00 94.50 93 GLU A N 1
ATOM 722 C CA . GLU A 1 93 ? 19.019 -6.298 -18.496 1.00 94.50 93 GLU A CA 1
ATOM 723 C C . GLU A 1 93 ? 19.116 -4.768 -18.430 1.00 94.50 93 GLU A C 1
ATOM 725 O O . GLU A 1 93 ? 19.431 -4.202 -17.377 1.00 94.50 93 GLU A O 1
ATOM 730 N N . LEU A 1 94 ? 18.776 -4.083 -19.526 1.00 95.44 94 LEU A N 1
ATOM 731 C CA . LEU A 1 94 ? 18.786 -2.626 -19.589 1.00 95.44 94 LEU A CA 1
ATOM 732 C C . LEU A 1 94 ? 17.806 -2.017 -18.579 1.00 95.44 94 LEU A C 1
ATOM 734 O O . LEU A 1 94 ? 18.173 -1.109 -17.826 1.00 95.44 94 LEU A O 1
ATOM 738 N N . ALA A 1 95 ? 16.586 -2.551 -18.506 1.00 94.44 95 ALA A N 1
ATOM 739 C CA . ALA A 1 95 ? 15.613 -2.159 -17.501 1.00 94.44 95 ALA A CA 1
ATOM 740 C C . ALA A 1 95 ? 16.167 -2.386 -16.089 1.00 94.44 95 ALA A C 1
ATOM 742 O O . ALA A 1 95 ? 16.172 -1.455 -15.288 1.00 94.44 95 ALA A O 1
ATOM 743 N N . ALA A 1 96 ? 16.722 -3.562 -15.787 1.00 91.75 96 ALA A N 1
ATOM 744 C CA . ALA A 1 96 ? 17.315 -3.873 -14.487 1.00 91.75 96 ALA A CA 1
ATOM 745 C C . ALA A 1 96 ? 18.448 -2.909 -14.089 1.00 91.75 96 ALA A C 1
ATOM 747 O O . ALA A 1 96 ? 18.570 -2.566 -12.908 1.00 91.75 96 ALA A O 1
ATOM 748 N N . ILE A 1 97 ? 19.254 -2.431 -15.042 1.00 93.69 97 ILE A N 1
ATOM 749 C CA . ILE A 1 97 ? 20.256 -1.388 -14.782 1.00 93.69 97 ILE A CA 1
ATOM 750 C C . ILE A 1 97 ? 19.577 -0.063 -14.430 1.00 93.69 97 ILE A C 1
ATOM 752 O O . ILE A 1 97 ? 19.913 0.524 -13.402 1.00 93.69 97 ILE A O 1
ATOM 756 N N . TYR A 1 98 ? 18.582 0.380 -15.206 1.00 94.56 98 TYR A N 1
ATOM 757 C CA . TYR A 1 98 ? 17.823 1.595 -14.891 1.00 94.56 98 TYR A CA 1
ATOM 758 C C . TYR A 1 98 ? 17.150 1.532 -13.515 1.00 94.56 98 TYR A C 1
ATOM 760 O O . TYR A 1 98 ? 17.161 2.514 -12.774 1.00 94.56 98 TYR A O 1
ATOM 768 N N . ARG A 1 99 ? 16.640 0.361 -13.121 1.00 88.38 99 ARG A N 1
ATOM 769 C CA . ARG A 1 99 ? 16.102 0.129 -11.774 1.00 88.38 99 ARG A CA 1
ATOM 770 C C . ARG A 1 99 ? 17.161 0.322 -10.687 1.00 88.38 99 ARG A C 1
ATOM 772 O O . ARG A 1 99 ? 16.908 1.011 -9.703 1.00 88.38 99 ARG A O 1
ATOM 779 N N . LYS A 1 100 ? 18.348 -0.274 -10.860 1.00 89.44 100 LYS A N 1
ATOM 780 C CA . LYS A 1 100 ? 19.477 -0.159 -9.914 1.00 89.44 100 LYS A CA 1
ATOM 781 C C . LYS A 1 100 ? 20.032 1.262 -9.814 1.00 89.44 100 LYS A C 1
ATOM 783 O O . LYS A 1 100 ? 20.616 1.599 -8.788 1.00 89.44 100 LYS A O 1
ATOM 788 N N . ASP A 1 101 ? 19.870 2.048 -10.872 1.00 90.69 101 ASP A N 1
ATOM 789 C CA . ASP A 1 101 ? 20.268 3.453 -10.943 1.00 90.69 101 ASP A CA 1
ATOM 790 C C . ASP A 1 101 ? 19.172 4.409 -10.419 1.00 90.69 101 ASP A C 1
ATOM 792 O O . ASP A 1 101 ? 19.349 5.619 -10.513 1.00 90.69 101 ASP A O 1
ATOM 796 N N . GLU A 1 102 ? 18.057 3.895 -9.876 1.00 90.25 102 GLU A N 1
ATOM 797 C CA . GLU A 1 102 ? 16.913 4.688 -9.382 1.00 90.25 102 GLU A CA 1
ATOM 798 C C . GLU A 1 102 ? 16.282 5.577 -10.480 1.00 90.25 102 GLU A C 1
ATOM 800 O O . GLU A 1 102 ? 15.811 6.687 -10.239 1.00 90.25 102 GLU A O 1
ATOM 805 N N . ARG A 1 103 ? 16.245 5.055 -11.717 1.00 93.81 103 ARG A N 1
ATOM 806 C CA . ARG A 1 103 ? 15.719 5.706 -12.932 1.00 93.81 103 ARG A CA 1
ATOM 807 C C . ARG A 1 103 ? 14.470 4.987 -13.475 1.00 93.81 103 ARG A C 1
ATOM 809 O O . ARG A 1 103 ? 14.518 4.361 -14.540 1.00 93.81 103 ARG A O 1
ATOM 816 N N . PRO A 1 104 ? 13.331 5.016 -12.756 1.00 93.62 104 PRO A N 1
ATOM 817 C CA . PRO A 1 104 ? 12.144 4.250 -13.138 1.00 93.62 104 PRO A CA 1
ATOM 818 C C . PRO A 1 104 ? 11.447 4.798 -14.391 1.00 93.62 104 PRO A C 1
ATOM 820 O O . PRO A 1 104 ? 10.788 4.042 -15.100 1.00 93.62 104 PRO A O 1
ATOM 823 N N . GLN A 1 105 ? 11.613 6.088 -14.712 1.00 95.38 105 GLN A N 1
ATOM 824 C CA . GLN A 1 105 ? 11.041 6.680 -15.923 1.00 95.38 105 GLN A CA 1
ATOM 825 C C . GLN A 1 105 ? 11.651 6.075 -17.192 1.00 95.38 105 GLN A C 1
ATOM 827 O O . GLN A 1 105 ? 10.940 5.809 -18.163 1.00 95.38 105 GLN A O 1
ATOM 832 N N . GLU A 1 106 ? 12.964 5.877 -17.196 1.00 96.69 106 GLU A N 1
ATOM 833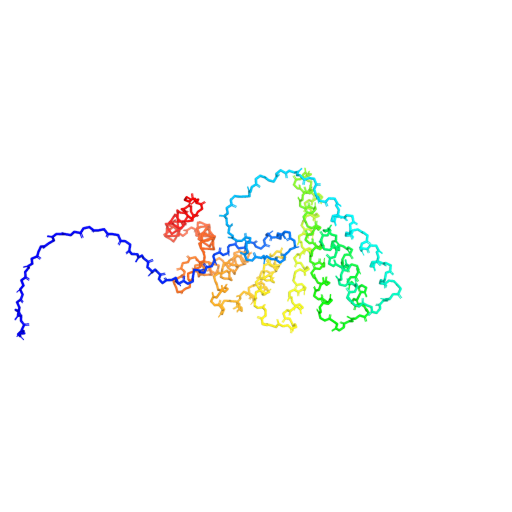 C CA . GLU A 1 106 ? 13.711 5.283 -18.295 1.00 96.69 106 GLU A CA 1
ATOM 834 C C . GLU A 1 106 ? 13.472 3.779 -18.374 1.00 96.69 106 GLU A C 1
ATOM 836 O O . GLU A 1 106 ? 13.199 3.283 -19.465 1.00 96.69 106 GLU A O 1
ATOM 841 N N . ALA A 1 107 ? 13.446 3.082 -17.231 1.00 96.06 107 ALA A N 1
ATOM 842 C CA . ALA A 1 107 ? 13.051 1.675 -17.181 1.00 96.06 107 ALA A CA 1
ATOM 843 C C . ALA A 1 107 ? 11.664 1.466 -17.813 1.00 96.06 107 ALA A C 1
ATOM 845 O O . ALA A 1 107 ? 11.504 0.626 -18.694 1.00 96.06 107 ALA A O 1
ATOM 846 N N . ALA A 1 108 ? 10.675 2.286 -17.437 1.00 95.31 108 ALA A N 1
ATOM 847 C CA . ALA A 1 108 ? 9.326 2.198 -17.987 1.00 95.31 108 ALA A CA 1
ATOM 848 C C . ALA A 1 108 ? 9.284 2.477 -19.499 1.00 95.31 108 ALA A C 1
ATOM 850 O O . ALA A 1 108 ? 8.497 1.850 -20.204 1.00 95.31 108 ALA A O 1
ATOM 851 N N . ARG A 1 109 ? 10.121 3.388 -20.019 1.00 96.25 109 ARG A N 1
ATOM 852 C CA . ARG A 1 109 ? 10.209 3.664 -21.467 1.00 96.25 109 ARG A CA 1
ATOM 853 C C . ARG A 1 109 ? 10.749 2.460 -22.233 1.00 96.25 109 ARG A C 1
ATOM 855 O O . ARG A 1 109 ? 10.101 2.028 -23.180 1.00 96.25 109 ARG A O 1
ATOM 862 N N . VAL A 1 110 ? 11.876 1.908 -21.785 1.00 96.12 110 VAL A N 1
ATOM 863 C CA . VAL A 1 110 ? 12.513 0.730 -22.395 1.00 96.12 110 VAL A CA 1
ATOM 864 C C . VAL A 1 110 ? 11.570 -0.473 -22.368 1.00 96.12 110 VAL A C 1
ATOM 866 O O . VAL A 1 110 ? 11.357 -1.116 -23.390 1.00 96.12 110 VAL A O 1
ATOM 869 N N . LEU A 1 111 ? 10.923 -0.731 -21.231 1.00 95.94 111 LEU A N 1
ATOM 870 C CA . LEU A 1 111 ? 9.971 -1.836 -21.087 1.00 95.94 111 LEU A CA 1
ATOM 871 C C . LEU A 1 111 ? 8.671 -1.616 -21.874 1.00 95.94 111 LEU A C 1
ATOM 873 O O . LEU A 1 111 ? 8.055 -2.576 -22.323 1.00 95.94 111 LEU A O 1
ATOM 877 N N . THR A 1 112 ? 8.251 -0.364 -22.082 1.00 96.81 112 THR A N 1
ATOM 878 C CA . THR A 1 112 ? 7.105 -0.055 -22.956 1.00 96.81 112 THR A CA 1
ATOM 879 C C . THR A 1 112 ? 7.436 -0.356 -24.414 1.00 96.81 112 THR A C 1
ATOM 881 O O . THR A 1 112 ? 6.574 -0.831 -25.146 1.00 96.81 112 THR A O 1
ATOM 884 N N . GLU A 1 113 ? 8.664 -0.073 -24.847 1.00 95.12 113 GLU A N 1
ATOM 885 C CA . GLU A 1 113 ? 9.130 -0.426 -26.187 1.00 95.12 113 GLU A CA 1
ATOM 886 C 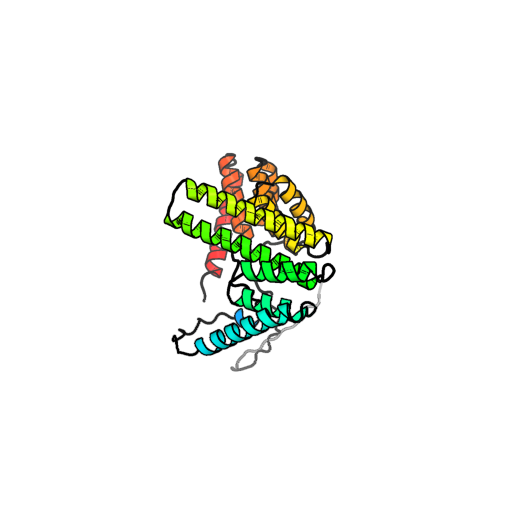C . GLU A 1 113 ? 9.208 -1.949 -26.352 1.00 95.12 113 GLU A C 1
ATOM 888 O O . GLU A 1 113 ? 8.610 -2.484 -27.285 1.00 95.12 113 GLU A O 1
ATOM 893 N N . ALA A 1 114 ? 9.812 -2.648 -25.386 1.00 94.88 114 ALA A N 1
ATOM 894 C CA . ALA A 1 114 ? 9.862 -4.109 -25.356 1.00 94.88 114 ALA A CA 1
ATOM 895 C C . ALA A 1 114 ? 8.459 -4.738 -25.405 1.00 94.88 114 ALA A C 1
ATOM 897 O O . ALA A 1 114 ? 8.200 -5.611 -26.225 1.00 94.88 114 ALA A O 1
ATOM 898 N N . GLY A 1 115 ? 7.512 -4.246 -24.600 1.00 94.44 115 GLY A N 1
ATOM 899 C CA . GLY A 1 115 ? 6.141 -4.765 -24.567 1.00 94.44 115 GLY A CA 1
ATOM 900 C C . GLY A 1 115 ? 5.344 -4.551 -25.861 1.00 94.44 115 GLY A C 1
ATOM 901 O O . GLY A 1 115 ? 4.353 -5.237 -26.082 1.00 94.44 115 GLY A O 1
ATOM 902 N N . ARG A 1 116 ? 5.760 -3.631 -26.745 1.00 94.38 116 ARG A N 1
ATOM 903 C CA . ARG A 1 116 ? 5.170 -3.511 -28.094 1.00 94.38 116 ARG A CA 1
ATOM 904 C C . ARG A 1 116 ? 5.680 -4.592 -29.042 1.00 94.38 116 ARG A C 1
ATOM 906 O O . ARG A 1 116 ? 4.949 -4.988 -29.942 1.00 94.38 116 ARG A O 1
ATOM 913 N N . LEU A 1 117 ? 6.928 -5.019 -28.862 1.00 93.56 117 LEU A N 1
ATOM 914 C CA . LEU A 1 117 ? 7.574 -6.050 -29.675 1.00 93.56 117 LEU A CA 1
ATOM 915 C C . LEU A 1 117 ? 7.208 -7.459 -29.191 1.00 93.56 117 LEU A C 1
ATOM 917 O O . LEU A 1 117 ? 7.075 -8.371 -30.002 1.00 93.56 117 LEU A O 1
ATOM 921 N N . PHE A 1 118 ? 6.991 -7.610 -27.884 1.00 94.25 118 PHE A N 1
ATOM 922 C CA . PHE A 1 118 ? 6.689 -8.875 -27.217 1.00 94.25 118 PHE A CA 1
ATOM 923 C C . PHE A 1 118 ? 5.420 -8.738 -26.351 1.00 94.25 118 PHE A C 1
ATOM 925 O O . PHE A 1 118 ? 5.507 -8.739 -25.121 1.00 94.25 118 PHE A O 1
ATOM 932 N N . PRO A 1 119 ? 4.232 -8.579 -26.964 1.00 92.50 119 PRO A N 1
ATOM 933 C CA . PRO A 1 119 ? 2.992 -8.306 -26.230 1.00 92.50 119 PRO A CA 1
ATOM 934 C C . PRO A 1 119 ? 2.549 -9.455 -25.312 1.00 92.50 119 PRO A C 1
ATOM 936 O O . PRO A 1 119 ? 1.882 -9.206 -24.309 1.00 92.50 119 PRO A O 1
ATOM 939 N N . ASP A 1 120 ? 2.947 -10.687 -25.632 1.00 91.69 120 ASP A N 1
ATOM 940 C CA . ASP A 1 120 ? 2.518 -11.896 -24.922 1.00 91.69 120 ASP A CA 1
ATOM 941 C C . ASP A 1 120 ? 3.513 -12.359 -23.846 1.00 91.69 120 ASP A C 1
ATOM 943 O O . ASP A 1 120 ? 3.292 -13.392 -23.216 1.00 91.69 120 ASP A O 1
ATOM 947 N N . ASP A 1 121 ? 4.607 -11.620 -23.613 1.00 93.31 121 ASP A N 1
ATOM 948 C CA . ASP A 1 121 ? 5.576 -11.989 -22.581 1.00 93.31 121 ASP A CA 1
ATOM 949 C C . ASP A 1 121 ? 5.109 -11.524 -21.183 1.00 93.31 121 ASP A C 1
ATOM 951 O O . ASP A 1 121 ? 5.076 -10.319 -20.890 1.00 93.31 121 ASP A O 1
ATOM 955 N N . PRO A 1 122 ? 4.760 -12.454 -20.272 1.00 90.44 122 PRO A N 1
ATOM 956 C CA . PRO A 1 122 ? 4.238 -12.097 -18.957 1.00 90.44 122 PRO A CA 1
ATOM 957 C C . PRO A 1 122 ? 5.299 -11.445 -18.062 1.00 90.44 122 PRO A C 1
ATOM 959 O O . PRO A 1 122 ? 4.949 -10.688 -17.151 1.00 90.44 122 PRO A O 1
ATOM 962 N N . THR A 1 123 ? 6.582 -11.713 -18.314 1.00 91.69 123 THR A N 1
ATOM 963 C CA . THR A 1 123 ? 7.693 -11.219 -17.498 1.00 91.69 123 THR A CA 1
ATOM 964 C C . THR A 1 123 ? 7.974 -9.748 -17.789 1.00 91.69 123 THR A C 1
ATOM 966 O O . THR A 1 123 ? 8.087 -8.950 -16.861 1.00 91.69 123 THR A O 1
ATOM 969 N N . LEU A 1 124 ? 8.009 -9.355 -19.061 1.00 92.56 124 LEU A N 1
ATOM 970 C CA . LEU A 1 124 ? 8.109 -7.966 -19.495 1.00 92.56 124 LEU A CA 1
ATOM 971 C C . LEU A 1 124 ? 6.913 -7.149 -19.029 1.00 92.56 124 LEU A C 1
ATOM 973 O O . LEU A 1 124 ? 7.090 -6.023 -18.564 1.00 92.56 124 LEU A O 1
ATOM 977 N N . LEU A 1 125 ? 5.705 -7.711 -19.117 1.00 93.38 125 LEU A N 1
ATOM 978 C CA . LEU A 1 125 ? 4.514 -7.050 -18.597 1.00 93.38 125 LEU A CA 1
ATOM 979 C C . LEU A 1 125 ? 4.646 -6.799 -17.090 1.00 93.38 125 LEU A C 1
ATOM 981 O O . LEU A 1 125 ? 4.388 -5.686 -16.631 1.00 93.38 125 LEU A O 1
ATOM 985 N N . TRP A 1 126 ? 5.099 -7.797 -16.328 1.00 92.31 126 TRP A N 1
ATOM 986 C CA . TRP A 1 126 ? 5.359 -7.639 -14.899 1.00 92.31 126 TRP A CA 1
ATOM 987 C C . TRP A 1 126 ? 6.406 -6.553 -14.622 1.00 92.31 126 TRP A C 1
ATOM 989 O O . TRP A 1 126 ? 6.160 -5.647 -13.827 1.00 92.31 126 TRP A O 1
ATOM 999 N N . GLU A 1 127 ? 7.558 -6.603 -15.293 1.00 92.81 127 GLU A N 1
ATOM 1000 C CA . GLU A 1 127 ? 8.629 -5.617 -15.127 1.00 92.81 127 GLU A CA 1
ATOM 1001 C C . GLU A 1 127 ? 8.164 -4.198 -15.498 1.00 92.81 127 GLU A C 1
ATOM 1003 O O . GLU A 1 127 ? 8.513 -3.233 -14.810 1.00 92.81 127 GLU A O 1
ATOM 1008 N N . LEU A 1 128 ? 7.339 -4.053 -16.541 1.00 95.56 128 LEU A N 1
ATOM 1009 C CA . LEU A 1 128 ? 6.744 -2.780 -16.949 1.00 95.56 128 LEU A CA 1
ATOM 1010 C C . LEU A 1 128 ? 5.790 -2.233 -15.885 1.00 95.56 128 LEU A C 1
ATOM 1012 O O . LEU A 1 128 ? 5.842 -1.045 -15.561 1.00 95.56 128 LEU A O 1
ATOM 1016 N N . GLU A 1 129 ? 4.920 -3.081 -15.338 1.00 94.38 129 GLU A N 1
ATOM 1017 C CA . GLU A 1 129 ? 4.023 -2.718 -14.241 1.00 94.38 129 GLU A CA 1
ATOM 1018 C C . GLU A 1 129 ? 4.810 -2.237 -13.018 1.00 94.38 129 GLU A C 1
ATOM 1020 O O . GLU A 1 129 ? 4.509 -1.169 -12.482 1.00 94.38 129 GLU A O 1
ATOM 1025 N N . GLU A 1 130 ? 5.866 -2.958 -12.636 1.00 92.75 130 GLU A N 1
ATOM 1026 C CA . GLU A 1 130 ? 6.753 -2.559 -11.542 1.00 92.75 130 GLU A CA 1
ATOM 1027 C C . GLU A 1 130 ? 7.444 -1.215 -11.815 1.00 92.75 130 GLU A C 1
ATOM 1029 O O . GLU A 1 130 ? 7.487 -0.348 -10.943 1.00 92.75 130 GLU A O 1
ATOM 1034 N N . ALA A 1 131 ? 7.947 -0.990 -13.034 1.00 93.31 131 ALA A N 1
ATOM 1035 C CA . ALA A 1 131 ? 8.577 0.278 -13.399 1.00 93.31 131 ALA A CA 1
ATOM 1036 C C . ALA A 1 131 ? 7.587 1.456 -13.345 1.00 93.31 131 ALA A C 1
ATOM 1038 O O . ALA A 1 131 ? 7.944 2.551 -12.904 1.00 93.31 131 ALA A O 1
ATOM 1039 N N . ARG A 1 132 ? 6.327 1.236 -13.744 1.00 94.81 132 ARG A N 1
ATOM 1040 C CA . ARG A 1 132 ? 5.260 2.244 -13.639 1.00 94.81 132 ARG A CA 1
ATOM 1041 C C . ARG A 1 132 ? 4.898 2.546 -12.184 1.00 94.81 132 ARG A C 1
ATOM 1043 O O . ARG A 1 132 ? 4.731 3.719 -11.853 1.00 94.81 132 ARG A O 1
ATOM 1050 N N . LEU A 1 133 ? 4.820 1.528 -11.320 1.00 93.94 133 LEU A N 1
ATOM 1051 C CA . LEU A 1 133 ? 4.630 1.726 -9.878 1.00 93.94 133 LEU A CA 1
ATOM 1052 C C . LEU A 1 133 ? 5.790 2.529 -9.283 1.00 93.94 133 LEU A C 1
ATOM 1054 O O . LEU A 1 133 ? 5.564 3.550 -8.639 1.00 93.94 133 LEU A O 1
ATOM 1058 N N . ALA A 1 134 ? 7.029 2.125 -9.564 1.00 91.50 134 ALA A N 1
ATOM 1059 C CA . ALA A 1 134 ? 8.220 2.803 -9.065 1.00 91.50 134 ALA A CA 1
ATOM 1060 C C . ALA A 1 134 ? 8.277 4.275 -9.504 1.00 91.50 134 ALA A C 1
ATOM 1062 O O . ALA A 1 134 ? 8.628 5.142 -8.704 1.00 91.50 134 ALA A O 1
ATOM 1063 N N . ARG A 1 135 ? 7.891 4.580 -10.752 1.00 94.00 135 ARG A N 1
ATOM 1064 C CA . ARG A 1 135 ? 7.842 5.962 -11.243 1.00 94.00 135 ARG A CA 1
ATOM 1065 C C . ARG A 1 135 ? 6.798 6.791 -10.501 1.00 94.00 135 ARG A C 1
ATOM 1067 O O . ARG A 1 135 ? 7.109 7.900 -10.078 1.00 94.00 135 ARG A O 1
ATOM 1074 N N . SER A 1 136 ? 5.592 6.261 -10.339 1.00 92.81 136 SER A N 1
ATOM 1075 C CA . SER A 1 136 ? 4.510 6.973 -9.662 1.00 92.81 136 SER A CA 1
ATOM 1076 C C . SER A 1 136 ? 4.826 7.215 -8.178 1.00 92.81 136 SER A C 1
ATOM 1078 O O . SER A 1 136 ? 4.678 8.335 -7.692 1.00 92.81 136 SER A O 1
ATOM 1080 N N . LEU A 1 137 ? 5.404 6.224 -7.489 1.00 93.88 137 LEU A N 1
ATOM 1081 C CA . LEU A 1 137 ? 5.891 6.382 -6.116 1.00 93.88 137 LEU A CA 1
ATOM 1082 C C . LEU A 1 137 ? 7.010 7.429 -6.011 1.00 93.88 137 LEU A C 1
ATOM 1084 O O . LEU A 1 137 ? 7.030 8.216 -5.066 1.00 93.88 137 LEU A O 1
ATOM 1088 N N . GLN A 1 138 ? 7.942 7.454 -6.970 1.00 92.81 138 GLN A N 1
ATOM 1089 C CA . GLN A 1 138 ? 9.001 8.464 -7.004 1.00 92.81 138 GLN A CA 1
ATOM 1090 C C . GLN A 1 138 ? 8.418 9.877 -7.138 1.00 92.81 138 GLN A C 1
ATOM 1092 O O . GLN A 1 138 ? 8.822 10.759 -6.390 1.00 92.81 138 GLN A O 1
ATOM 1097 N N . GLN A 1 139 ? 7.444 10.082 -8.032 1.00 92.44 139 GLN A N 1
ATOM 1098 C CA . GLN A 1 139 ? 6.774 11.379 -8.195 1.00 92.44 139 GLN A CA 1
ATOM 1099 C C . GLN A 1 139 ? 6.079 11.817 -6.906 1.00 92.44 139 GLN A C 1
ATOM 1101 O O . GLN A 1 139 ? 6.259 12.950 -6.470 1.00 92.44 139 GLN A O 1
ATOM 1106 N N . TYR A 1 140 ? 5.338 10.911 -6.264 1.00 94.50 140 TYR A N 1
ATOM 1107 C CA . TYR A 1 140 ? 4.688 11.200 -4.989 1.00 94.50 140 TYR A CA 1
ATOM 1108 C C . TYR A 1 140 ? 5.698 11.612 -3.905 1.00 94.50 140 TYR A C 1
ATOM 1110 O O . TYR A 1 140 ? 5.472 12.586 -3.189 1.00 94.50 140 TYR A O 1
ATOM 1118 N N . ARG A 1 141 ? 6.850 10.934 -3.817 1.00 94.50 141 ARG A N 1
ATOM 1119 C CA . ARG A 1 141 ? 7.923 11.284 -2.868 1.00 94.50 141 ARG A CA 1
ATOM 1120 C C . ARG A 1 141 ? 8.544 12.646 -3.156 1.00 94.50 141 ARG A C 1
ATOM 1122 O O . ARG A 1 141 ? 8.658 13.455 -2.243 1.00 94.50 141 ARG A O 1
ATOM 1129 N N . GLU A 1 142 ? 8.886 12.916 -4.414 1.00 93.06 142 GLU A N 1
ATOM 1130 C CA . GLU A 1 142 ? 9.435 14.209 -4.842 1.00 93.06 142 GLU A CA 1
ATOM 1131 C C . GLU A 1 142 ? 8.491 15.362 -4.465 1.00 93.06 142 GLU A C 1
ATOM 1133 O O . GLU A 1 142 ? 8.926 16.373 -3.911 1.00 93.06 142 GLU A O 1
ATOM 1138 N N . VAL A 1 143 ? 7.187 15.196 -4.704 1.00 94.38 143 VAL A N 1
ATOM 1139 C CA . VAL A 1 143 ? 6.179 16.206 -4.357 1.00 94.38 143 VAL A CA 1
ATOM 1140 C C . VAL A 1 143 ? 5.972 16.305 -2.843 1.00 94.38 143 VAL A C 1
ATOM 1142 O O . VAL A 1 143 ? 5.867 17.414 -2.324 1.00 94.38 143 VAL A O 1
ATOM 1145 N N . SER A 1 144 ? 5.973 15.186 -2.115 1.00 93.75 144 SER A N 1
ATOM 1146 C CA . SER A 1 144 ? 5.893 15.166 -0.647 1.00 93.75 144 SER A CA 1
ATOM 1147 C C . SER A 1 144 ? 7.048 15.933 -0.000 1.00 93.75 144 SER A C 1
ATOM 1149 O O . SER A 1 144 ? 6.831 16.734 0.911 1.00 93.75 144 SER A O 1
ATOM 1151 N N . ASP A 1 145 ? 8.271 15.748 -0.498 1.00 94.69 145 ASP A N 1
ATOM 1152 C CA . ASP A 1 145 ? 9.449 16.467 -0.010 1.00 94.69 145 ASP A CA 1
ATOM 1153 C C . ASP A 1 145 ? 9.350 17.971 -0.302 1.00 94.69 145 ASP A C 1
ATOM 1155 O O . ASP A 1 145 ? 9.697 18.808 0.539 1.00 94.69 145 ASP A O 1
ATOM 1159 N N . LEU A 1 146 ? 8.834 18.343 -1.479 1.00 94.31 146 LEU A N 1
ATOM 1160 C CA . LEU A 1 146 ? 8.565 19.740 -1.821 1.00 94.31 146 LEU A CA 1
ATOM 1161 C C . LEU A 1 146 ? 7.475 20.348 -0.930 1.00 94.31 146 LEU A C 1
ATOM 1163 O O . LEU A 1 146 ? 7.649 21.475 -0.464 1.00 94.31 146 LEU A O 1
ATOM 1167 N N . ALA A 1 147 ? 6.395 19.617 -0.649 1.00 94.50 147 ALA A N 1
ATOM 1168 C CA . ALA A 1 147 ? 5.305 20.062 0.219 1.00 94.50 147 ALA A CA 1
ATOM 1169 C C . ALA A 1 147 ? 5.805 20.341 1.638 1.00 94.50 147 ALA A C 1
ATOM 1171 O O . ALA A 1 147 ? 5.560 21.419 2.186 1.00 94.50 147 ALA A O 1
ATOM 1172 N N . ALA A 1 148 ? 6.609 19.427 2.191 1.00 95.12 148 ALA A N 1
ATOM 1173 C CA . ALA A 1 148 ? 7.215 19.579 3.511 1.00 95.12 148 ALA A CA 1
ATOM 1174 C C . ALA A 1 148 ? 8.111 20.828 3.616 1.00 95.12 148 ALA A C 1
ATOM 1176 O O . ALA A 1 148 ? 8.179 21.464 4.674 1.00 95.12 148 ALA A O 1
ATOM 1177 N N . ARG A 1 149 ? 8.786 21.195 2.518 1.00 96.00 149 ARG A N 1
ATOM 1178 C CA . ARG A 1 149 ? 9.689 22.351 2.446 1.00 96.00 149 ARG A CA 1
ATOM 1179 C C . ARG A 1 149 ? 8.971 23.674 2.199 1.00 96.00 149 ARG A C 1
ATOM 1181 O O . ARG A 1 149 ? 9.306 24.662 2.846 1.00 96.00 149 ARG A O 1
ATOM 1188 N N . LEU A 1 150 ? 8.059 23.710 1.230 1.00 96.19 150 LEU A N 1
ATOM 1189 C CA . LEU A 1 150 ? 7.478 24.949 0.710 1.00 96.19 150 LEU A CA 1
ATOM 1190 C C . LEU A 1 150 ? 6.194 25.354 1.437 1.00 96.19 150 LEU A C 1
ATOM 1192 O O . LEU A 1 150 ? 5.976 26.549 1.604 1.00 96.19 150 LEU A O 1
ATOM 1196 N N . LYS A 1 151 ? 5.374 24.390 1.887 1.00 94.81 151 LYS A N 1
ATOM 1197 C CA . LYS A 1 151 ? 4.128 24.630 2.646 1.00 94.81 151 LYS A CA 1
ATOM 1198 C C . LYS A 1 151 ? 3.207 25.668 1.987 1.00 94.81 151 LYS A C 1
ATOM 1200 O O . LYS A 1 151 ? 2.715 26.588 2.639 1.00 94.81 151 LYS A O 1
ATOM 1205 N N . THR A 1 152 ? 3.034 25.544 0.673 1.00 97.12 152 THR A N 1
ATOM 1206 C CA . THR A 1 152 ? 2.179 26.425 -0.135 1.00 97.12 152 THR A CA 1
ATOM 1207 C C . THR A 1 152 ? 0.937 25.666 -0.598 1.00 97.12 152 THR A C 1
ATOM 1209 O O . THR A 1 152 ? 1.035 24.467 -0.877 1.00 97.12 152 THR A O 1
ATOM 1212 N N . PRO A 1 153 ? -0.217 26.342 -0.742 1.00 96.44 153 PRO A N 1
ATOM 1213 C CA . PRO A 1 153 ? -1.456 25.684 -1.148 1.00 96.44 153 PRO A CA 1
ATOM 1214 C C . PRO A 1 153 ? -1.370 25.082 -2.558 1.00 96.44 153 PRO A C 1
ATOM 1216 O O . PRO A 1 153 ? -2.055 24.105 -2.852 1.00 96.44 153 PRO A O 1
ATOM 1219 N N . GLU A 1 154 ? -0.535 25.632 -3.442 1.00 95.88 154 GLU A N 1
ATOM 1220 C CA . GLU A 1 154 ? -0.276 25.066 -4.767 1.00 95.88 154 GLU A CA 1
ATOM 1221 C C . GLU A 1 154 ? 0.408 23.698 -4.671 1.00 95.88 154 GLU A C 1
ATOM 1223 O O . GLU A 1 154 ? 0.002 22.759 -5.356 1.00 95.88 154 GLU A O 1
ATOM 1228 N N . VAL A 1 155 ? 1.411 23.567 -3.798 1.00 95.88 155 VAL A N 1
ATOM 1229 C CA . VAL A 1 155 ? 2.143 22.307 -3.618 1.00 95.88 155 VAL A CA 1
ATOM 1230 C C . VAL A 1 155 ? 1.299 21.284 -2.860 1.00 95.88 155 VAL A C 1
ATOM 1232 O O . VAL A 1 155 ? 1.354 20.106 -3.196 1.00 95.88 155 VAL A O 1
ATOM 1235 N N . ASP A 1 156 ? 0.449 21.706 -1.921 1.00 95.19 156 ASP A N 1
ATOM 1236 C CA . ASP A 1 156 ? -0.486 20.800 -1.238 1.00 95.19 156 ASP A CA 1
ATOM 1237 C C . ASP A 1 156 ? -1.511 20.187 -2.211 1.00 95.19 156 ASP A C 1
ATOM 1239 O O . ASP A 1 156 ? -1.852 19.005 -2.111 1.00 95.19 156 ASP A O 1
ATOM 1243 N N . ARG A 1 157 ? -1.976 20.963 -3.202 1.00 96.31 157 ARG A N 1
ATOM 1244 C CA . ARG A 1 157 ? -2.839 20.446 -4.280 1.00 96.31 157 ARG A CA 1
ATOM 1245 C C . ARG A 1 157 ? -2.109 19.420 -5.142 1.00 96.31 157 ARG A C 1
ATOM 1247 O O . ARG A 1 157 ? -2.686 18.381 -5.459 1.00 96.31 157 ARG A O 1
ATOM 1254 N N . GLU A 1 158 ? -0.856 19.689 -5.499 1.00 96.62 158 GLU A N 1
ATOM 1255 C CA . GLU A 1 158 ? -0.041 18.746 -6.271 1.00 96.62 158 GLU A CA 1
ATOM 1256 C C . GLU A 1 158 ? 0.306 17.491 -5.452 1.00 96.62 158 GLU A C 1
ATOM 1258 O O . GLU A 1 158 ? 0.340 16.383 -5.989 1.00 96.62 158 GLU A O 1
ATOM 1263 N N . LEU A 1 159 ? 0.486 17.619 -4.134 1.00 95.38 159 LEU A N 1
ATOM 1264 C CA . LEU A 1 159 ? 0.667 16.481 -3.237 1.00 95.38 159 LEU A CA 1
ATOM 1265 C C . LEU A 1 159 ? -0.571 15.587 -3.230 1.00 95.38 159 LEU A C 1
ATOM 1267 O O . LEU A 1 159 ? -0.443 14.373 -3.374 1.00 95.38 159 LEU A O 1
ATOM 1271 N N . LYS A 1 160 ? -1.768 16.177 -3.119 1.00 94.31 160 LYS A N 1
ATOM 1272 C CA . LYS A 1 160 ? -3.016 15.412 -3.219 1.00 94.31 160 LYS A CA 1
ATOM 1273 C C . LYS A 1 160 ? -3.107 14.692 -4.567 1.00 94.31 160 LYS A C 1
ATOM 1275 O O . LYS A 1 160 ? -3.305 13.484 -4.593 1.00 94.31 160 LYS A O 1
ATOM 1280 N N . ARG A 1 161 ? -2.874 15.407 -5.670 1.00 95.75 161 ARG A N 1
ATOM 1281 C CA . ARG A 1 161 ? -2.902 14.830 -7.020 1.00 95.75 161 ARG A CA 1
ATOM 1282 C C . ARG A 1 161 ? -1.920 13.667 -7.185 1.00 95.75 161 ARG A C 1
ATOM 1284 O O . ARG A 1 161 ? -2.307 12.609 -7.660 1.00 95.75 161 ARG A O 1
ATOM 1291 N N . SER A 1 162 ? -0.661 13.847 -6.788 1.00 94.62 162 SER A N 1
ATOM 1292 C CA . SER A 1 162 ? 0.364 12.802 -6.914 1.00 94.62 162 SER A CA 1
ATOM 1293 C C . SER A 1 162 ? 0.089 11.592 -6.015 1.00 94.62 162 SER A C 1
ATOM 1295 O O . SER A 1 162 ? 0.399 10.464 -6.405 1.00 94.62 162 SER A O 1
ATOM 1297 N N . ARG A 1 163 ? -0.535 11.797 -4.844 1.00 93.75 163 ARG A N 1
ATOM 1298 C CA . ARG A 1 163 ? -1.038 10.711 -3.992 1.00 93.75 163 ARG A CA 1
ATOM 1299 C C . ARG A 1 163 ? -2.148 9.924 -4.688 1.00 93.75 163 ARG A C 1
ATOM 1301 O O . ARG A 1 163 ? -2.087 8.695 -4.698 1.00 93.75 163 ARG A O 1
ATOM 1308 N N . ASP A 1 164 ? -3.115 10.619 -5.281 1.00 94.31 164 ASP A N 1
ATOM 1309 C CA . ASP A 1 164 ? -4.219 9.997 -6.014 1.00 94.31 164 ASP A CA 1
ATOM 1310 C C . ASP A 1 164 ? -3.686 9.215 -7.225 1.00 94.31 164 ASP A C 1
ATOM 1312 O O . ASP A 1 164 ? -4.023 8.046 -7.396 1.00 94.31 164 ASP A O 1
ATOM 1316 N N . ASP A 1 165 ? -2.780 9.800 -8.018 1.00 95.12 165 ASP A N 1
ATOM 1317 C CA . ASP A 1 165 ? -2.140 9.136 -9.164 1.00 95.12 165 ASP A CA 1
ATOM 1318 C C . ASP A 1 165 ? -1.412 7.840 -8.745 1.00 95.12 165 ASP A C 1
ATOM 1320 O O . ASP A 1 165 ? -1.508 6.811 -9.425 1.00 95.12 165 ASP A O 1
ATOM 1324 N N . TRP A 1 166 ? -0.720 7.862 -7.599 1.00 95.31 166 TRP A N 1
ATOM 1325 C CA . TRP A 1 166 ? -0.077 6.682 -7.012 1.00 95.31 166 TRP A CA 1
ATOM 1326 C C . TRP A 1 166 ? -1.075 5.597 -6.621 1.00 95.31 166 TRP A C 1
ATOM 1328 O O . TRP A 1 166 ? -0.900 4.424 -6.978 1.00 95.31 166 TRP A O 1
ATOM 1338 N N . ALA A 1 167 ? -2.142 5.977 -5.930 1.00 93.44 167 ALA A N 1
ATOM 1339 C CA . ALA A 1 167 ? -3.181 5.051 -5.521 1.00 93.44 167 ALA A CA 1
ATOM 1340 C C . ALA A 1 167 ? -3.923 4.455 -6.735 1.00 93.44 167 ALA A C 1
ATOM 1342 O O . ALA A 1 167 ? -4.049 3.231 -6.827 1.00 93.44 167 ALA A O 1
ATOM 1343 N N . TYR A 1 168 ? -4.279 5.255 -7.745 1.00 96.44 168 TYR A N 1
ATOM 1344 C CA . TYR A 1 168 ? -4.874 4.756 -8.989 1.00 96.44 168 TYR A CA 1
ATOM 1345 C C . TYR A 1 168 ? -3.963 3.770 -9.723 1.00 96.44 168 TYR A C 1
ATOM 1347 O O . TYR A 1 168 ? -4.433 2.724 -10.182 1.00 96.44 168 TYR A O 1
ATOM 1355 N N . ARG A 1 169 ? -2.652 4.043 -9.794 1.00 95.75 169 ARG A N 1
ATOM 1356 C CA . ARG A 1 169 ? -1.700 3.124 -10.434 1.00 95.75 169 ARG A CA 1
ATOM 1357 C C . ARG A 1 169 ? -1.629 1.780 -9.707 1.00 95.75 169 ARG A C 1
ATOM 1359 O O . ARG A 1 169 ? -1.575 0.739 -10.369 1.00 95.75 169 ARG A O 1
ATOM 1366 N N . ARG A 1 170 ? -1.660 1.785 -8.368 1.00 96.75 170 ARG A N 1
ATOM 1367 C CA . ARG A 1 170 ? -1.750 0.559 -7.557 1.00 96.75 170 ARG A CA 1
ATOM 1368 C C . ARG A 1 170 ? -3.044 -0.200 -7.835 1.00 96.75 170 ARG A C 1
ATOM 1370 O O . ARG A 1 170 ? -2.977 -1.408 -8.055 1.00 96.75 170 ARG A O 1
ATOM 1377 N N . ILE A 1 171 ? -4.190 0.486 -7.868 1.00 96.44 171 ILE A N 1
ATOM 1378 C CA . ILE A 1 171 ? -5.502 -0.126 -8.138 1.00 96.44 171 ILE A CA 1
ATOM 1379 C C . ILE A 1 171 ? -5.502 -0.819 -9.503 1.00 96.44 171 ILE A C 1
ATOM 1381 O O . ILE A 1 171 ? -5.848 -1.997 -9.589 1.00 96.44 171 ILE A O 1
ATOM 1385 N N . GLU A 1 172 ? -5.092 -0.110 -10.559 1.00 97.25 172 GLU A N 1
ATOM 1386 C CA . GLU A 1 172 ? -5.053 -0.630 -11.932 1.00 97.25 172 GLU A CA 1
ATOM 1387 C C . GLU A 1 172 ? -4.225 -1.919 -12.014 1.00 97.25 172 GLU A C 1
ATOM 1389 O O . GLU A 1 172 ? -4.705 -2.944 -12.504 1.00 97.25 172 GLU A O 1
ATOM 1394 N N . ILE A 1 173 ? -2.997 -1.887 -11.488 1.00 94.44 173 ILE A N 1
ATOM 1395 C CA . ILE A 1 173 ? -2.074 -3.023 -11.573 1.00 94.44 173 ILE A CA 1
ATOM 1396 C C . ILE A 1 173 ? -2.537 -4.187 -10.699 1.00 94.44 173 ILE A C 1
ATOM 1398 O O . ILE A 1 173 ? -2.506 -5.329 -11.156 1.00 94.44 173 ILE A O 1
ATOM 1402 N N . CYS A 1 174 ? -2.994 -3.937 -9.469 1.00 94.00 174 CYS A N 1
ATOM 1403 C CA . CYS A 1 174 ? -3.467 -5.013 -8.597 1.00 94.00 174 CYS A CA 1
ATOM 1404 C C . CYS A 1 174 ? -4.687 -5.713 -9.203 1.00 94.00 174 CYS A C 1
ATOM 1406 O O . CYS A 1 174 ? -4.714 -6.942 -9.239 1.00 94.00 174 CYS A O 1
ATOM 1408 N N . LYS A 1 175 ? -5.648 -4.958 -9.758 1.00 96.88 175 LYS A N 1
ATOM 1409 C CA . LYS A 1 175 ? -6.798 -5.533 -10.473 1.00 96.88 175 LYS A CA 1
ATOM 1410 C C . LYS A 1 175 ? -6.354 -6.360 -11.681 1.00 96.88 175 LYS A C 1
ATOM 1412 O O . LYS A 1 175 ? -6.806 -7.491 -11.833 1.00 96.88 175 LYS A O 1
ATOM 1417 N N . ALA A 1 176 ? -5.433 -5.849 -12.500 1.00 95.62 176 ALA A N 1
ATOM 1418 C CA . ALA A 1 176 ? -4.917 -6.577 -13.661 1.00 95.62 176 ALA A CA 1
ATOM 1419 C C . ALA A 1 176 ? -4.152 -7.860 -13.279 1.00 95.62 176 ALA A C 1
ATOM 1421 O O . ALA A 1 176 ? -4.250 -8.878 -13.965 1.00 95.62 176 ALA A O 1
ATOM 1422 N N . ARG A 1 177 ? -3.386 -7.843 -12.182 1.00 93.00 177 ARG A N 1
ATOM 1423 C CA . ARG A 1 177 ? -2.680 -9.025 -11.657 1.00 93.00 177 ARG A CA 1
ATOM 1424 C C . ARG A 1 177 ? -3.645 -10.057 -11.082 1.00 93.00 177 ARG A C 1
ATOM 1426 O O . ARG A 1 177 ? -3.536 -11.225 -11.429 1.00 93.00 177 ARG A O 1
ATOM 1433 N N . LEU A 1 178 ? -4.622 -9.628 -10.285 1.00 93.12 178 LEU A N 1
ATOM 1434 C CA . LEU A 1 178 ? -5.648 -10.507 -9.716 1.00 93.12 178 LEU A CA 1
ATOM 1435 C C . LEU A 1 178 ? -6.567 -11.117 -10.780 1.00 93.12 178 LEU A C 1
ATOM 1437 O O . LEU A 1 178 ? -7.019 -12.244 -10.610 1.00 93.12 178 LEU A O 1
ATOM 1441 N N . ALA A 1 179 ? -6.832 -10.400 -11.876 1.00 96.00 179 ALA A N 1
ATOM 1442 C CA . ALA A 1 179 ? -7.592 -10.932 -13.005 1.00 96.00 179 ALA A CA 1
ATOM 1443 C C . ALA A 1 179 ? -6.836 -12.053 -13.739 1.00 96.00 179 ALA A C 1
ATOM 1445 O O . ALA A 1 179 ? -7.456 -13.017 -14.180 1.00 96.00 179 ALA A O 1
ATOM 1446 N N . ARG A 1 180 ? -5.504 -11.936 -13.853 1.00 93.94 180 ARG A N 1
ATOM 1447 C CA . ARG A 1 180 ? -4.639 -12.973 -14.440 1.00 93.94 180 ARG A CA 1
ATOM 1448 C C . ARG A 1 180 ? -4.440 -14.156 -13.499 1.00 93.94 180 ARG A C 1
ATOM 1450 O O . ARG A 1 180 ? -4.489 -15.297 -13.942 1.00 93.94 180 ARG A O 1
ATOM 1457 N N . ASP A 1 181 ? -4.224 -13.880 -12.217 1.00 92.88 181 ASP A N 1
ATOM 1458 C CA . ASP A 1 181 ? -4.030 -14.902 -11.196 1.00 92.88 181 ASP A CA 1
ATOM 1459 C C . ASP A 1 181 ? -4.716 -14.520 -9.866 1.00 92.88 181 ASP A C 1
ATOM 1461 O O . ASP A 1 181 ? -4.144 -13.794 -9.038 1.00 92.88 181 ASP A O 1
ATOM 1465 N N . PRO A 1 182 ? -5.928 -15.061 -9.620 1.00 93.50 182 PRO A N 1
ATOM 1466 C CA . PRO A 1 182 ? -6.689 -14.838 -8.390 1.00 93.50 182 PRO A CA 1
ATOM 1467 C C . PRO A 1 182 ? -6.104 -15.486 -7.122 1.00 93.50 182 PRO A C 1
ATOM 1469 O O . PRO A 1 182 ? -6.682 -15.322 -6.033 1.00 93.50 182 PRO A O 1
ATOM 1472 N N . SER A 1 183 ? -5.022 -16.268 -7.231 1.00 90.56 183 SER A N 1
ATOM 1473 C CA . SER A 1 183 ? -4.380 -16.939 -6.093 1.00 90.56 183 SER A CA 1
ATOM 1474 C C . SER A 1 183 ? -3.563 -15.980 -5.222 1.00 90.56 183 SER A C 1
ATOM 1476 O O . SER A 1 183 ? -3.410 -16.225 -4.027 1.00 90.56 183 SER A O 1
ATOM 1478 N N . HIS A 1 184 ? -3.134 -14.838 -5.767 1.00 87.12 184 HIS A N 1
ATOM 1479 C CA . HIS A 1 184 ? -2.345 -13.822 -5.067 1.00 87.12 184 HIS A CA 1
ATOM 1480 C C . HIS A 1 184 ? -3.172 -13.014 -4.053 1.00 87.12 184 HIS A C 1
ATOM 1482 O O . HIS A 1 184 ? -3.435 -11.825 -4.236 1.00 87.12 184 HIS A O 1
ATOM 1488 N N . LYS A 1 185 ? -3.585 -13.645 -2.950 1.00 87.81 185 LYS A N 1
ATOM 1489 C CA . LYS A 1 185 ? -4.463 -13.027 -1.939 1.00 87.81 185 LYS A CA 1
ATOM 1490 C C . LYS A 1 185 ? -3.878 -11.751 -1.337 1.00 87.81 185 LYS A C 1
ATOM 1492 O O . LYS A 1 185 ? -4.614 -10.787 -1.165 1.00 87.81 185 LYS A O 1
ATOM 1497 N N . HIS A 1 186 ? -2.562 -11.690 -1.136 1.00 88.81 186 HIS A N 1
ATOM 1498 C CA . HIS A 1 186 ? -1.883 -10.487 -0.644 1.00 88.81 186 HIS A CA 1
ATOM 1499 C C . HIS A 1 186 ? -2.142 -9.240 -1.516 1.00 88.81 186 HIS A C 1
ATOM 1501 O O . HIS A 1 186 ? -2.207 -8.132 -0.991 1.00 88.81 186 HIS A O 1
ATOM 1507 N N . LEU A 1 187 ? -2.363 -9.390 -2.831 1.00 89.31 187 LEU A N 1
ATOM 1508 C CA . LEU A 1 187 ? -2.668 -8.255 -3.711 1.00 89.31 187 LEU A CA 1
ATOM 1509 C C . LEU A 1 187 ? -4.040 -7.638 -3.431 1.00 89.31 187 LEU A C 1
ATOM 1511 O O . LEU A 1 187 ? -4.226 -6.458 -3.710 1.00 89.31 187 LEU A O 1
ATOM 1515 N N . ARG A 1 188 ? -4.987 -8.386 -2.848 1.00 92.50 188 ARG A N 1
ATOM 1516 C CA . ARG A 1 188 ? -6.275 -7.821 -2.408 1.00 92.50 188 ARG A CA 1
ATOM 1517 C C . ARG A 1 188 ? -6.094 -6.849 -1.252 1.00 92.50 188 ARG A C 1
ATOM 1519 O O . ARG A 1 188 ? -6.804 -5.855 -1.180 1.00 92.50 188 ARG A O 1
ATOM 1526 N N . LEU A 1 189 ? -5.108 -7.095 -0.388 1.00 91.12 189 LEU A N 1
ATOM 1527 C CA . LEU A 1 189 ? -4.792 -6.193 0.714 1.00 91.12 189 LEU A CA 1
ATOM 1528 C C . LEU A 1 189 ? -4.222 -4.881 0.169 1.00 91.12 189 LEU A C 1
ATOM 1530 O O . LEU A 1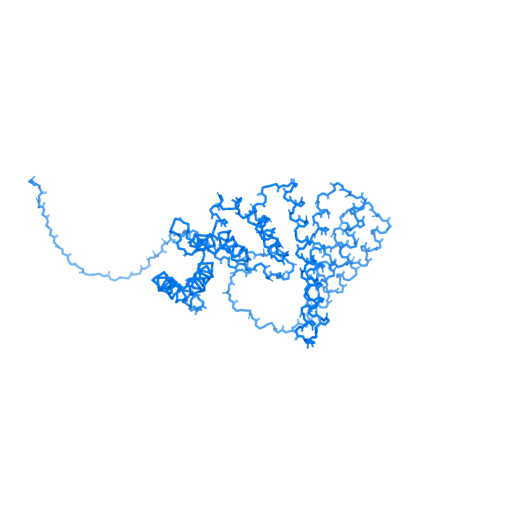 189 ? -4.703 -3.802 0.504 1.00 91.12 189 LEU A O 1
ATOM 1534 N N . VAL A 1 190 ? -3.254 -4.989 -0.746 1.00 91.94 190 VAL A N 1
ATOM 1535 C CA . VAL A 1 190 ? -2.655 -3.833 -1.427 1.00 91.94 190 VAL A CA 1
ATOM 1536 C C . VAL A 1 190 ? -3.705 -3.057 -2.228 1.00 91.94 190 VAL A C 1
ATOM 1538 O O . VAL A 1 190 ? -3.652 -1.828 -2.254 1.00 91.94 190 VAL A O 1
ATOM 1541 N N . LEU A 1 191 ? -4.651 -3.752 -2.867 1.00 94.56 191 LEU A N 1
ATOM 1542 C CA . LEU A 1 191 ? -5.767 -3.146 -3.590 1.00 94.56 191 LEU A CA 1
ATOM 1543 C C . LEU A 1 191 ? -6.701 -2.380 -2.646 1.00 94.56 191 LEU A C 1
ATOM 1545 O O . LEU A 1 191 ? -6.978 -1.214 -2.914 1.00 94.56 191 LEU A O 1
ATOM 1549 N N . ALA A 1 192 ? -7.119 -2.990 -1.534 1.00 94.69 192 ALA A N 1
ATOM 1550 C CA . ALA A 1 192 ? -7.984 -2.349 -0.548 1.00 94.69 192 ALA A CA 1
ATOM 1551 C C . ALA A 1 192 ? -7.348 -1.083 0.040 1.00 94.69 192 ALA A C 1
ATOM 1553 O O . ALA A 1 192 ? -7.996 -0.046 0.131 1.00 94.69 192 ALA A O 1
ATOM 1554 N N . GLU A 1 193 ? -6.061 -1.122 0.383 1.00 94.19 193 GLU A N 1
ATOM 1555 C CA . GLU A 1 193 ? -5.342 0.060 0.869 1.00 94.19 193 GLU A CA 1
ATOM 1556 C C . GLU A 1 193 ? -5.257 1.168 -0.184 1.00 94.19 193 GLU A C 1
ATOM 1558 O O . GLU A 1 193 ? -5.443 2.338 0.139 1.00 94.19 193 GLU A O 1
ATOM 1563 N N . ALA A 1 194 ? -5.011 0.816 -1.448 1.00 92.62 194 ALA A N 1
ATOM 1564 C CA . ALA A 1 194 ? -5.000 1.794 -2.531 1.00 92.62 194 ALA A CA 1
ATOM 1565 C C . ALA A 1 194 ? -6.393 2.405 -2.765 1.00 92.62 194 ALA A C 1
ATOM 1567 O O . ALA A 1 194 ? -6.513 3.601 -3.007 1.00 92.62 194 ALA A O 1
ATOM 1568 N N . GLN A 1 195 ? -7.454 1.606 -2.643 1.00 96.19 195 GLN A N 1
ATOM 1569 C CA . GLN A 1 195 ? -8.835 2.088 -2.693 1.00 96.19 195 GLN A CA 1
ATOM 1570 C C . GLN A 1 195 ? -9.139 3.034 -1.527 1.00 96.19 195 GLN A C 1
ATOM 1572 O O . GLN A 1 195 ? -9.724 4.090 -1.741 1.00 96.19 195 GLN A O 1
ATOM 1577 N N . MET A 1 196 ? -8.666 2.723 -0.317 1.00 95.38 196 MET A N 1
ATOM 1578 C CA . MET A 1 196 ? -8.768 3.628 0.832 1.00 95.38 196 MET A CA 1
ATOM 1579 C C . MET A 1 196 ? -8.045 4.959 0.600 1.00 95.38 196 MET A C 1
ATOM 1581 O O . MET A 1 196 ? -8.570 5.996 0.997 1.00 95.38 196 MET A O 1
ATOM 1585 N N . ASP A 1 197 ? -6.866 4.939 -0.030 1.00 90.06 197 ASP A N 1
ATOM 1586 C CA . ASP A 1 197 ? -6.113 6.153 -0.366 1.00 90.06 197 ASP A CA 1
ATOM 1587 C C . ASP A 1 197 ? -6.862 7.058 -1.359 1.00 90.06 197 ASP A C 1
ATOM 1589 O O . ASP A 1 197 ? -6.732 8.275 -1.262 1.00 90.06 197 ASP A O 1
ATOM 1593 N N . CYS A 1 198 ? -7.673 6.480 -2.253 1.00 91.81 198 CYS A N 1
ATOM 1594 C CA . CYS A 1 198 ? -8.557 7.194 -3.186 1.00 91.81 198 CYS A CA 1
ATOM 1595 C C . CYS A 1 198 ? -9.990 7.405 -2.657 1.00 91.81 198 CYS A C 1
ATOM 1597 O O . CYS A 1 198 ? -10.887 7.668 -3.457 1.00 91.81 198 CYS A O 1
ATOM 1599 N N . GLU A 1 199 ? -10.236 7.241 -1.353 1.00 94.19 199 GLU A N 1
ATOM 1600 C CA . GLU A 1 199 ? -11.564 7.397 -0.724 1.00 94.19 199 GLU A CA 1
ATOM 1601 C C . GLU A 1 199 ? -12.646 6.413 -1.254 1.00 94.19 199 GLU A C 1
ATOM 1603 O O . GLU A 1 199 ? -13.834 6.560 -0.975 1.00 94.19 199 GLU A O 1
ATOM 1608 N N . GLN A 1 200 ? -12.246 5.346 -1.960 1.00 96.44 200 GLN A N 1
ATOM 1609 C CA . GLN A 1 200 ? -13.102 4.250 -2.451 1.00 96.44 200 GLN A CA 1
ATOM 1610 C C . GLN A 1 200 ? -13.352 3.218 -1.338 1.00 96.44 200 GLN A C 1
ATOM 1612 O O . GLN A 1 200 ? -12.900 2.070 -1.386 1.00 96.44 200 GLN A O 1
ATOM 1617 N N . HIS A 1 201 ? -13.998 3.659 -0.257 1.00 97.75 201 HIS A N 1
ATOM 1618 C CA . HIS A 1 201 ? -14.147 2.860 0.962 1.00 97.75 201 HIS A CA 1
ATOM 1619 C C . HIS A 1 201 ? -15.072 1.649 0.794 1.00 97.75 201 HIS A C 1
ATOM 1621 O O . HIS A 1 201 ? -14.799 0.605 1.386 1.00 97.75 201 HIS A O 1
ATOM 1627 N N . ASP A 1 202 ? -16.133 1.755 -0.006 1.00 97.94 202 ASP A N 1
ATOM 1628 C CA . ASP A 1 202 ? -17.052 0.637 -0.239 1.00 97.94 202 ASP A CA 1
ATOM 1629 C C . ASP A 1 202 ? -16.375 -0.486 -1.036 1.00 97.94 202 ASP A C 1
ATOM 1631 O O . ASP A 1 202 ? -16.455 -1.656 -0.657 1.00 97.94 202 ASP A O 1
ATOM 1635 N N . GLU A 1 203 ? -15.628 -0.150 -2.090 1.00 97.75 203 GLU A N 1
ATOM 1636 C CA . GLU A 1 203 ? -14.882 -1.134 -2.871 1.00 97.75 203 GLU A CA 1
ATOM 1637 C C . GLU A 1 203 ? -13.747 -1.768 -2.061 1.00 97.75 203 GLU A C 1
ATOM 1639 O O . GLU A 1 203 ? -13.509 -2.971 -2.190 1.00 97.75 203 GLU A O 1
ATOM 1644 N N . ALA A 1 204 ? -13.088 -0.996 -1.189 1.00 97.44 204 ALA A N 1
ATOM 1645 C CA . ALA A 1 204 ? -12.097 -1.534 -0.262 1.00 97.44 204 ALA A CA 1
ATOM 1646 C C . ALA A 1 204 ? -12.715 -2.593 0.663 1.00 97.44 204 ALA A C 1
ATOM 1648 O O . ALA A 1 204 ? -12.122 -3.651 0.869 1.00 97.44 204 ALA A O 1
ATOM 1649 N N . ILE A 1 205 ? -13.922 -2.354 1.191 1.00 98.38 205 ILE A N 1
ATOM 1650 C CA . ILE A 1 205 ? -14.618 -3.315 2.061 1.00 98.38 205 ILE A CA 1
ATOM 1651 C C . ILE A 1 205 ? -14.880 -4.639 1.333 1.00 98.38 205 ILE A C 1
ATOM 1653 O O . ILE A 1 205 ? -14.688 -5.694 1.937 1.00 98.38 205 ILE A O 1
ATOM 1657 N N . VAL A 1 206 ? -15.247 -4.606 0.047 1.00 97.62 206 VAL A N 1
ATOM 1658 C CA . VAL A 1 206 ? -15.464 -5.825 -0.755 1.00 97.62 206 VAL A CA 1
ATOM 1659 C C . VAL A 1 206 ? -14.195 -6.678 -0.829 1.00 97.62 206 VAL A C 1
ATOM 1661 O O . VAL A 1 206 ? -14.245 -7.888 -0.606 1.00 97.62 206 VAL A O 1
ATOM 1664 N N . GLU A 1 207 ? -13.042 -6.062 -1.097 1.00 95.44 207 GLU A N 1
ATOM 1665 C CA . GLU A 1 207 ? -11.766 -6.786 -1.155 1.00 95.44 207 GLU A CA 1
ATOM 1666 C C . GLU A 1 207 ? -11.342 -7.333 0.214 1.00 95.44 207 GLU A C 1
ATOM 1668 O O . GLU A 1 207 ? -10.819 -8.448 0.319 1.00 95.44 207 GLU A O 1
ATOM 1673 N N . LEU A 1 208 ? -11.608 -6.576 1.280 1.00 96.81 208 LEU A N 1
ATOM 1674 C CA . LEU A 1 208 ? -11.313 -6.974 2.655 1.00 96.81 208 LEU A CA 1
ATOM 1675 C C . LEU A 1 208 ? -12.202 -8.132 3.120 1.00 96.81 208 LEU A C 1
ATOM 1677 O O . LEU A 1 208 ? -11.718 -9.015 3.826 1.00 96.81 208 LEU A O 1
ATOM 1681 N N . ASP A 1 209 ? -13.462 -8.186 2.693 1.00 97.12 209 ASP A N 1
ATOM 1682 C CA . ASP A 1 209 ? -14.385 -9.275 3.029 1.00 97.12 209 ASP A CA 1
ATOM 1683 C C . ASP A 1 209 ? -13.952 -10.623 2.446 1.00 97.12 209 ASP A C 1
ATOM 1685 O O . ASP A 1 209 ? -14.124 -11.665 3.085 1.00 97.12 209 ASP A O 1
ATOM 1689 N N . GLU A 1 210 ? -13.305 -10.621 1.280 1.00 95.25 210 GLU A N 1
ATOM 1690 C CA . GLU A 1 210 ? -12.671 -11.824 0.741 1.00 95.25 210 GLU A CA 1
ATOM 1691 C C . GLU A 1 210 ? -11.461 -12.265 1.577 1.00 95.25 210 GLU A C 1
ATOM 1693 O O . GLU A 1 210 ? -11.243 -13.465 1.763 1.00 95.25 210 GLU A O 1
ATOM 1698 N N . LEU A 1 211 ? -10.699 -11.318 2.131 1.00 93.44 211 LEU A N 1
ATOM 1699 C CA . LEU A 1 211 ? -9.549 -11.607 2.993 1.00 93.44 211 LEU A CA 1
ATOM 1700 C C . LEU A 1 211 ? -9.936 -12.067 4.399 1.00 93.44 211 LEU A C 1
ATOM 1702 O O . LEU A 1 211 ? -9.206 -12.854 4.994 1.00 93.44 211 LEU A O 1
ATOM 1706 N N . LEU A 1 212 ? -11.086 -11.639 4.925 1.00 94.75 212 LEU A N 1
ATOM 1707 C CA . LEU A 1 212 ? -11.578 -1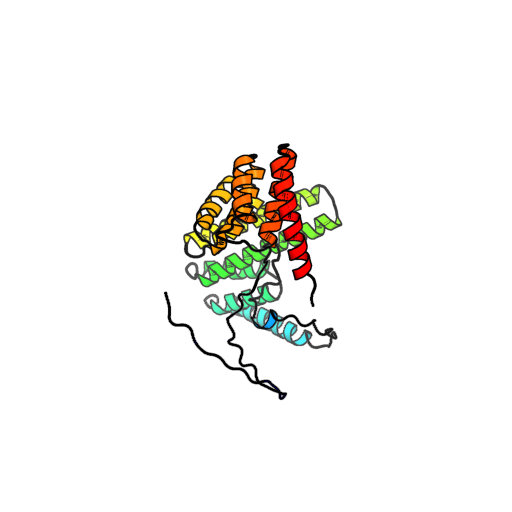2.072 6.240 1.00 94.75 212 LEU A CA 1
ATOM 1708 C C . LEU A 1 212 ? -11.830 -13.584 6.328 1.00 94.75 212 LEU A C 1
ATOM 1710 O O . LEU A 1 212 ? -11.853 -14.132 7.430 1.00 94.75 212 LEU A O 1
ATOM 1714 N N . LYS A 1 213 ? -11.987 -14.258 5.184 1.00 92.62 213 LYS A N 1
ATOM 1715 C CA . LYS A 1 213 ? -12.127 -15.719 5.085 1.00 92.62 213 LYS A CA 1
ATOM 1716 C C . LYS A 1 213 ? -10.808 -16.463 5.336 1.00 92.62 213 LYS A C 1
ATOM 1718 O O . LYS A 1 213 ? -10.825 -17.682 5.477 1.00 92.62 213 LYS A O 1
ATOM 1723 N N . LEU A 1 214 ? -9.680 -15.752 5.351 1.00 90.75 214 LEU A N 1
ATOM 1724 C CA . LEU A 1 214 ? -8.335 -16.303 5.488 1.00 90.75 214 LEU A CA 1
ATOM 1725 C C . LEU A 1 214 ? -7.734 -15.843 6.816 1.00 90.75 214 LEU A C 1
ATOM 1727 O O . LEU A 1 214 ? -7.514 -14.649 7.014 1.00 90.75 214 LEU A O 1
ATOM 1731 N N . ASP A 1 215 ? -7.430 -16.778 7.717 1.00 89.06 215 ASP A N 1
ATOM 1732 C CA . ASP A 1 215 ? -6.954 -16.440 9.066 1.00 89.06 215 ASP A CA 1
ATOM 1733 C C . ASP A 1 215 ? -5.685 -15.574 9.050 1.00 89.06 215 ASP A C 1
ATOM 1735 O O . ASP A 1 215 ? -5.613 -14.608 9.813 1.00 89.06 215 ASP A O 1
ATOM 1739 N N . GLU A 1 216 ? -4.760 -15.845 8.121 1.00 89.00 216 GLU A N 1
ATOM 1740 C CA . GLU A 1 216 ? -3.518 -15.086 7.898 1.00 89.00 216 GLU A CA 1
ATOM 1741 C C . GLU A 1 216 ? -3.767 -13.579 7.720 1.00 89.00 216 GLU A C 1
ATOM 1743 O O . GLU A 1 216 ? -3.093 -12.755 8.335 1.00 89.00 216 GLU A O 1
ATOM 1748 N N . PHE A 1 217 ? -4.781 -13.208 6.933 1.00 90.06 217 PHE A N 1
ATOM 1749 C CA . PHE A 1 217 ? -5.094 -11.810 6.624 1.00 90.06 217 PHE A CA 1
ATOM 1750 C C . PHE A 1 217 ? -6.215 -11.242 7.496 1.00 90.06 217 PHE A C 1
ATOM 1752 O O . PHE A 1 217 ? -6.413 -10.028 7.524 1.00 90.06 217 PHE A O 1
ATOM 1759 N N . SER A 1 218 ? -6.948 -12.092 8.219 1.00 91.12 218 SER A N 1
ATOM 1760 C CA . SER A 1 218 ? -8.191 -11.726 8.905 1.00 91.12 218 SER A CA 1
ATOM 1761 C C . SER A 1 218 ? -8.034 -10.562 9.889 1.00 91.12 218 SER A C 1
ATOM 1763 O O . SER A 1 218 ? -8.915 -9.705 9.981 1.00 91.12 218 SER A O 1
ATOM 1765 N N . SER A 1 219 ? -6.908 -10.493 10.601 1.00 91.69 219 SER A N 1
ATOM 1766 C CA . SER A 1 219 ? -6.630 -9.439 11.580 1.00 91.69 219 SER A CA 1
ATOM 1767 C C . SER A 1 219 ? -6.406 -8.076 10.922 1.00 91.69 219 SER A C 1
ATOM 1769 O O . SER A 1 219 ? -7.067 -7.097 11.279 1.00 91.69 219 SER A O 1
ATOM 1771 N N . GLN A 1 220 ? -5.524 -8.027 9.924 1.00 93.12 220 GLN A N 1
ATOM 1772 C CA . GLN A 1 220 ? -5.243 -6.827 9.143 1.00 93.12 220 GLN A CA 1
ATOM 1773 C C . GLN A 1 220 ? -6.484 -6.383 8.358 1.00 93.12 220 GLN A C 1
ATOM 1775 O O . GLN A 1 220 ? -6.839 -5.204 8.376 1.00 93.12 220 GLN A O 1
ATOM 1780 N N . ALA A 1 221 ? -7.196 -7.327 7.737 1.00 94.88 221 ALA A N 1
ATOM 1781 C CA . ALA A 1 221 ? -8.415 -7.041 6.993 1.00 94.88 221 ALA A CA 1
ATOM 1782 C C . ALA A 1 221 ? -9.515 -6.460 7.897 1.00 94.88 221 ALA A C 1
ATOM 1784 O O . ALA A 1 221 ? -10.168 -5.485 7.528 1.00 94.88 221 ALA A O 1
ATOM 1785 N N . SER A 1 222 ? -9.665 -6.983 9.120 1.00 97.06 222 SER A N 1
ATOM 1786 C CA . SER A 1 222 ? -10.607 -6.456 10.120 1.00 97.06 222 SER A CA 1
ATOM 1787 C C . SER A 1 222 ? -10.273 -5.019 10.537 1.00 97.06 222 SER A C 1
ATOM 1789 O O . SER A 1 222 ? -11.172 -4.185 10.660 1.00 97.06 222 SER A O 1
ATOM 1791 N N . LEU A 1 223 ? -8.984 -4.707 10.728 1.00 97.06 223 LEU A N 1
ATOM 1792 C CA . LEU A 1 223 ? -8.531 -3.356 11.069 1.00 97.06 223 LEU A CA 1
ATOM 1793 C C . LEU A 1 223 ? -8.839 -2.368 9.936 1.00 97.06 223 LEU A C 1
ATOM 1795 O O . LEU A 1 223 ? -9.434 -1.316 10.179 1.00 97.06 223 LEU A O 1
ATOM 1799 N N . LEU A 1 224 ? -8.459 -2.704 8.702 1.00 96.75 224 LEU A N 1
ATOM 1800 C CA . LEU A 1 224 ? -8.692 -1.843 7.542 1.00 96.75 224 LEU A CA 1
ATOM 1801 C C . LEU A 1 224 ? -10.185 -1.679 7.239 1.00 96.75 224 LEU A C 1
ATOM 1803 O O . LEU A 1 224 ? -10.623 -0.564 6.956 1.00 96.75 224 LEU A O 1
ATOM 1807 N N . LYS A 1 225 ? -10.989 -2.739 7.398 1.00 98.31 225 LYS A N 1
ATOM 1808 C CA . LYS A 1 225 ? -12.448 -2.668 7.241 1.00 98.31 225 LYS A CA 1
ATOM 1809 C C . LYS A 1 225 ? -13.055 -1.725 8.272 1.00 98.31 225 LYS A C 1
ATOM 1811 O O . LYS A 1 225 ? -13.860 -0.867 7.922 1.00 98.31 225 LYS A O 1
ATOM 1816 N N . GLY A 1 226 ? -12.612 -1.823 9.527 1.00 98.12 226 GLY A N 1
ATOM 1817 C CA . GLY A 1 226 ? -12.993 -0.889 10.584 1.00 98.12 226 GLY A CA 1
ATOM 1818 C C . GLY A 1 226 ? -12.688 0.566 10.222 1.00 98.12 226 GLY A C 1
ATOM 1819 O O . GLY A 1 226 ? -13.548 1.426 10.375 1.00 98.12 226 GLY A O 1
ATOM 1820 N N . ARG A 1 227 ? -11.501 0.840 9.666 1.00 98.25 227 ARG A N 1
ATOM 1821 C CA . ARG A 1 227 ? -11.121 2.186 9.199 1.00 98.25 227 ARG A CA 1
ATOM 1822 C C . ARG A 1 227 ? -12.012 2.689 8.062 1.00 98.25 227 ARG A C 1
ATOM 1824 O O . ARG A 1 227 ? -12.441 3.835 8.125 1.00 98.25 227 ARG A O 1
ATOM 1831 N N . CYS A 1 228 ? -12.318 1.850 7.070 1.00 98.19 228 CYS A N 1
ATOM 1832 C CA . CYS A 1 228 ? -13.236 2.205 5.979 1.00 98.19 228 CYS A CA 1
ATOM 1833 C C . CYS A 1 228 ? -14.626 2.560 6.517 1.00 98.19 228 CYS A C 1
ATOM 1835 O O . CYS A 1 228 ? -15.189 3.590 6.165 1.00 98.19 228 CYS A O 1
ATOM 1837 N N . LEU A 1 229 ? -15.154 1.737 7.427 1.00 98.56 229 LEU A N 1
ATOM 1838 C CA . LEU A 1 229 ? -16.472 1.948 8.023 1.00 98.56 229 LEU A CA 1
ATOM 1839 C C . LEU A 1 229 ? -16.541 3.243 8.844 1.00 98.56 229 LEU A C 1
ATOM 1841 O O . LEU A 1 229 ? -17.560 3.925 8.784 1.00 98.56 229 LEU A O 1
ATOM 1845 N N . LEU A 1 230 ? -15.468 3.621 9.550 1.00 98.00 230 LEU A N 1
ATOM 1846 C CA . LEU A 1 230 ? -15.396 4.922 10.230 1.00 98.00 230 LEU A CA 1
ATOM 1847 C C . LEU A 1 230 ? -15.454 6.094 9.242 1.00 98.00 230 LEU A C 1
ATOM 1849 O O . LEU A 1 230 ? -16.163 7.060 9.507 1.00 98.00 230 LEU A O 1
ATOM 1853 N N . GLN A 1 231 ? -14.756 6.012 8.103 1.00 97.38 231 GLN A N 1
ATOM 1854 C CA . GLN A 1 231 ? -14.815 7.062 7.073 1.00 97.38 231 GLN A CA 1
ATOM 1855 C C . GLN A 1 231 ? -16.208 7.180 6.442 1.00 97.38 231 GLN A C 1
ATOM 1857 O O . GLN A 1 231 ? -16.652 8.277 6.120 1.00 97.38 231 GLN A O 1
ATOM 1862 N N . LEU A 1 232 ? -16.934 6.064 6.341 1.00 97.69 232 LEU A N 1
ATOM 1863 C CA . LEU A 1 232 ? -18.327 6.028 5.887 1.00 97.69 232 LEU A CA 1
ATOM 1864 C C . LEU A 1 232 ? -19.344 6.445 6.971 1.00 97.69 232 LEU A C 1
ATOM 1866 O O . LEU A 1 232 ? -20.546 6.424 6.715 1.00 97.69 232 LEU A O 1
ATOM 1870 N N . GLY A 1 233 ? -18.905 6.771 8.194 1.00 97.00 233 GLY A N 1
ATOM 1871 C CA . GLY A 1 233 ? -19.787 7.109 9.321 1.00 97.00 233 GLY A CA 1
ATOM 1872 C C . GLY A 1 233 ? -20.563 5.921 9.908 1.00 97.00 233 GLY A C 1
ATOM 1873 O O . GLY A 1 233 ? -21.512 6.103 10.670 1.00 97.00 233 GLY A O 1
ATOM 1874 N N . ARG A 1 234 ? -20.179 4.684 9.573 1.00 97.88 234 ARG A N 1
ATOM 1875 C CA . ARG A 1 234 ? -20.816 3.434 10.024 1.00 97.88 234 ARG A CA 1
ATOM 1876 C C . ARG A 1 234 ? -20.180 2.939 11.323 1.00 97.88 234 ARG A C 1
ATOM 1878 O O . ARG A 1 234 ? -19.617 1.845 11.393 1.00 97.88 234 ARG A O 1
ATOM 1885 N N . ASP A 1 235 ? -20.274 3.756 12.368 1.00 97.25 235 ASP A N 1
ATOM 1886 C CA . ASP A 1 235 ? -19.516 3.581 13.616 1.00 97.25 235 ASP A CA 1
ATOM 1887 C C . ASP A 1 235 ? -19.765 2.241 14.318 1.00 97.25 235 ASP A C 1
ATOM 1889 O O . ASP A 1 235 ? -18.823 1.572 14.746 1.00 97.25 235 ASP A O 1
ATOM 1893 N N . ALA A 1 236 ? -21.023 1.803 14.406 1.00 95.94 236 ALA A N 1
ATOM 1894 C CA . ALA A 1 236 ? -21.365 0.547 15.073 1.00 95.94 236 ALA A CA 1
ATOM 1895 C C . ALA A 1 236 ? -20.713 -0.667 14.384 1.00 95.94 236 ALA A C 1
ATOM 1897 O O . ALA A 1 236 ? -20.168 -1.556 15.043 1.00 95.94 236 ALA A O 1
ATOM 1898 N N . GLU A 1 237 ? -20.717 -0.687 13.050 1.00 97.75 237 GLU A N 1
ATOM 1899 C CA . GLU A 1 237 ? -20.098 -1.746 12.250 1.00 97.75 237 GLU A CA 1
ATOM 1900 C C . GLU A 1 237 ? -18.569 -1.665 12.294 1.00 97.75 237 GLU A C 1
ATOM 1902 O O . GLU A 1 237 ? -17.882 -2.694 12.364 1.00 97.75 237 GLU A O 1
ATOM 1907 N N . ALA A 1 238 ? -18.026 -0.445 12.319 1.00 98.00 238 ALA A N 1
ATOM 1908 C CA . ALA A 1 238 ? -16.603 -0.226 12.513 1.00 98.00 238 ALA A CA 1
ATOM 1909 C C . ALA A 1 238 ? -16.134 -0.825 13.841 1.00 98.00 238 ALA A C 1
ATOM 1911 O O . ALA A 1 238 ? -15.172 -1.590 13.862 1.00 98.00 238 ALA A O 1
ATOM 1912 N N . MET A 1 239 ? -16.852 -0.571 14.939 1.00 97.50 239 MET A N 1
ATOM 1913 C CA . MET A 1 239 ? -16.524 -1.133 16.252 1.00 97.50 239 MET A CA 1
ATOM 1914 C C . MET A 1 239 ? -16.588 -2.666 16.277 1.00 97.50 239 MET A C 1
ATOM 1916 O O . MET A 1 239 ? -15.836 -3.301 17.016 1.00 97.50 239 MET A O 1
ATOM 1920 N N . VAL A 1 240 ? -17.463 -3.303 15.492 1.00 97.44 240 VAL A N 1
ATOM 1921 C CA . VAL A 1 240 ? -17.460 -4.772 15.340 1.00 97.44 240 VAL A CA 1
ATOM 1922 C C . VAL A 1 240 ? -16.163 -5.236 14.673 1.00 97.44 240 VAL A C 1
ATOM 1924 O O . VAL A 1 240 ? -15.475 -6.104 15.214 1.00 97.44 240 VAL A O 1
ATOM 1927 N N . SER A 1 241 ? -15.794 -4.620 13.549 1.00 97.38 241 SER A N 1
ATOM 1928 C CA . SER A 1 241 ? -14.591 -4.983 12.786 1.00 97.38 241 SER A CA 1
ATOM 1929 C C . SER A 1 241 ? -13.306 -4.715 13.584 1.00 97.38 241 SER A C 1
ATOM 1931 O O . SER A 1 241 ? -12.431 -5.572 13.685 1.00 97.38 241 SER A O 1
ATOM 1933 N N . LEU A 1 242 ? -13.214 -3.572 14.266 1.00 97.75 242 LEU A N 1
ATOM 1934 C CA . LEU A 1 242 ? -12.062 -3.228 15.102 1.00 97.75 242 LEU A CA 1
ATOM 1935 C C . LEU A 1 242 ? -11.928 -4.154 16.319 1.00 97.75 242 LEU A C 1
ATOM 1937 O O . LEU A 1 242 ? -10.815 -4.538 16.678 1.00 97.75 242 LEU A O 1
ATOM 1941 N N . ARG A 1 243 ? -13.036 -4.594 16.933 1.00 97.19 243 ARG A N 1
ATOM 1942 C CA . ARG A 1 243 ? -12.979 -5.617 17.994 1.00 97.19 243 ARG A CA 1
ATOM 1943 C C . ARG A 1 243 ? -12.459 -6.951 17.470 1.00 97.19 243 ARG A C 1
ATOM 1945 O O . ARG A 1 243 ? -11.698 -7.609 18.178 1.00 97.19 243 ARG A O 1
ATOM 1952 N N . ALA A 1 244 ? -12.823 -7.334 16.245 1.00 95.62 244 ALA A N 1
ATOM 1953 C CA . ALA A 1 244 ? -12.288 -8.536 15.612 1.00 95.62 244 ALA A CA 1
ATOM 1954 C C . ALA A 1 244 ? -10.764 -8.451 15.398 1.00 95.62 244 ALA A C 1
ATOM 1956 O O . ALA A 1 244 ? -10.081 -9.457 15.566 1.00 95.62 244 ALA A O 1
ATOM 1957 N N . ALA A 1 245 ? -10.222 -7.259 15.128 1.00 94.81 245 ALA A N 1
ATOM 1958 C CA . ALA A 1 245 ? -8.778 -7.036 15.030 1.00 94.81 245 ALA A CA 1
ATOM 1959 C C . ALA A 1 245 ? -8.067 -6.966 16.399 1.00 94.81 245 ALA A C 1
ATOM 1961 O O . ALA A 1 245 ? -6.967 -7.490 16.551 1.00 94.81 245 ALA A O 1
ATOM 1962 N N . GLY A 1 246 ? -8.665 -6.314 17.404 1.00 92.94 246 GLY A N 1
ATOM 1963 C CA . GLY A 1 246 ? -7.992 -6.006 18.677 1.00 92.94 246 GLY A CA 1
ATOM 1964 C C . GLY A 1 246 ? -8.195 -7.013 19.813 1.00 92.94 246 GLY A C 1
ATOM 1965 O O . GLY A 1 246 ? -7.300 -7.199 20.647 1.00 92.94 246 GLY A O 1
ATOM 1966 N N . LEU A 1 247 ? -9.365 -7.657 19.860 1.00 93.25 247 LEU A N 1
ATOM 1967 C CA . LEU A 1 247 ? -9.855 -8.406 21.027 1.00 93.25 247 LEU A CA 1
ATOM 1968 C C . LEU A 1 247 ? -10.234 -9.865 20.727 1.00 93.25 247 LEU A C 1
ATOM 1970 O O . LEU A 1 247 ? -10.574 -10.610 21.652 1.00 93.25 247 LEU A O 1
ATOM 1974 N N . ARG A 1 248 ? -10.184 -10.305 19.463 1.00 91.75 248 ARG A N 1
ATOM 1975 C CA . ARG A 1 248 ? -10.489 -11.693 19.092 1.00 91.75 248 ARG A CA 1
ATOM 1976 C C . ARG A 1 248 ? -9.451 -12.642 19.699 1.00 91.75 248 ARG A C 1
ATOM 1978 O O . ARG A 1 248 ? -8.253 -12.478 19.508 1.00 91.75 248 ARG A O 1
ATOM 1985 N N . ARG A 1 249 ? -9.930 -13.653 20.431 1.00 87.38 249 ARG A N 1
ATOM 1986 C CA . ARG A 1 249 ? -9.072 -14.660 21.087 1.00 87.38 249 ARG A CA 1
ATOM 1987 C C . ARG A 1 249 ? -8.707 -15.834 20.180 1.00 87.38 249 ARG A C 1
ATOM 1989 O O . ARG A 1 249 ? -7.640 -16.401 20.340 1.00 87.38 249 ARG A O 1
ATOM 1996 N N . ALA A 1 250 ? -9.595 -16.199 19.253 1.00 85.44 250 ALA A N 1
ATOM 1997 C CA . ALA A 1 250 ? -9.402 -17.350 18.366 1.00 85.44 250 ALA A CA 1
ATOM 1998 C C . ALA A 1 250 ? -8.287 -17.128 17.331 1.00 85.44 250 ALA A C 1
ATOM 2000 O O . ALA A 1 250 ? -7.551 -18.052 17.016 1.00 85.44 250 ALA A O 1
ATOM 2001 N N . VAL A 1 251 ? -8.157 -15.896 16.834 1.00 83.88 251 VAL A N 1
ATOM 2002 C CA . VAL A 1 251 ? -7.074 -15.469 15.943 1.00 83.88 251 VAL A CA 1
ATOM 2003 C C . VAL A 1 251 ? -6.454 -14.240 16.585 1.00 83.88 251 VAL A C 1
ATOM 2005 O O . VAL A 1 251 ? -7.049 -13.162 16.566 1.00 83.88 251 VAL A O 1
ATOM 2008 N N . VAL A 1 252 ? -5.307 -14.427 17.236 1.00 88.31 252 VAL A N 1
ATOM 2009 C CA . VAL A 1 252 ? -4.618 -13.345 17.944 1.00 88.31 252 VAL A CA 1
ATOM 2010 C C . VAL A 1 252 ? -3.811 -12.545 16.934 1.00 88.31 252 VAL A C 1
ATOM 2012 O O . VAL A 1 252 ? -2.849 -13.041 16.356 1.00 88.31 252 VAL A O 1
ATOM 2015 N N . ALA A 1 253 ? -4.211 -11.296 16.724 1.00 89.44 253 ALA A N 1
ATOM 2016 C CA . ALA A 1 253 ? -3.507 -10.397 15.827 1.00 89.44 253 ALA A CA 1
ATOM 2017 C C . ALA A 1 253 ? -2.130 -9.976 16.388 1.00 89.44 253 ALA A C 1
ATOM 2019 O O . ALA A 1 253 ? -1.959 -9.899 17.613 1.00 89.44 253 ALA A O 1
ATOM 2020 N N . PRO A 1 254 ? -1.168 -9.624 15.516 1.00 91.62 254 PRO A N 1
ATOM 2021 C CA . PRO A 1 254 ? 0.068 -8.955 15.910 1.00 91.62 254 PRO A CA 1
ATOM 2022 C C . PRO A 1 254 ? -0.184 -7.742 16.818 1.00 91.62 254 PRO A C 1
ATOM 2024 O O . PRO A 1 254 ? -1.142 -6.988 16.618 1.00 91.62 254 PRO A O 1
ATOM 2027 N N . LEU A 1 255 ? 0.692 -7.517 17.804 1.00 91.44 255 LEU A N 1
ATOM 2028 C CA . LEU A 1 255 ? 0.529 -6.440 18.793 1.00 91.44 255 LEU A CA 1
ATOM 2029 C C . LEU A 1 255 ? 0.300 -5.047 18.175 1.00 91.44 255 LEU A C 1
ATOM 2031 O O . LEU A 1 255 ? -0.619 -4.370 18.641 1.00 91.44 255 LEU A O 1
ATOM 2035 N N . PRO A 1 256 ? 1.022 -4.621 17.116 1.00 91.50 256 PRO A N 1
ATOM 2036 C CA . PRO A 1 256 ? 0.777 -3.318 16.496 1.00 91.50 256 PRO A CA 1
ATOM 2037 C C . PRO A 1 256 ? -0.654 -3.160 15.962 1.00 91.50 256 PRO A C 1
ATOM 2039 O O . PRO A 1 256 ? -1.276 -2.119 16.167 1.00 91.50 256 PRO A O 1
ATOM 2042 N N . ILE A 1 257 ? -1.205 -4.210 15.341 1.00 93.19 257 ILE A N 1
ATOM 2043 C CA . ILE A 1 257 ? -2.575 -4.220 14.804 1.00 93.19 257 ILE A CA 1
ATOM 2044 C C . ILE A 1 257 ? -3.584 -4.114 15.946 1.00 93.19 257 ILE A C 1
ATOM 2046 O O . ILE A 1 257 ? -4.536 -3.338 15.864 1.00 93.19 257 ILE A O 1
ATOM 2050 N N . ARG A 1 258 ? -3.355 -4.844 17.044 1.00 95.56 258 ARG A N 1
ATOM 2051 C CA . ARG A 1 258 ? -4.247 -4.810 18.209 1.00 95.56 258 ARG A CA 1
ATOM 2052 C C . ARG A 1 258 ? -4.271 -3.445 18.882 1.00 95.56 258 ARG A C 1
ATOM 2054 O O . ARG A 1 258 ? -5.349 -2.950 19.203 1.00 95.56 258 ARG A O 1
ATOM 2061 N N . VAL A 1 259 ? -3.101 -2.833 19.064 1.00 95.31 259 VAL A N 1
ATOM 2062 C CA . VAL A 1 259 ? -2.969 -1.479 19.620 1.00 95.31 259 VAL A CA 1
ATOM 2063 C C . VAL A 1 259 ? -3.657 -0.463 18.709 1.00 95.31 259 VAL A C 1
ATOM 2065 O O . VAL A 1 259 ? -4.460 0.334 19.189 1.00 95.31 259 VAL A O 1
ATOM 2068 N N . ALA A 1 260 ? -3.418 -0.520 17.396 1.00 95.50 260 ALA A N 1
ATOM 2069 C CA . ALA A 1 260 ? -4.067 0.371 16.435 1.00 95.50 260 ALA A CA 1
ATOM 2070 C C . ALA A 1 260 ? -5.599 0.233 16.454 1.00 95.50 260 ALA A C 1
ATOM 2072 O O . ALA A 1 260 ? -6.309 1.238 16.485 1.00 95.50 260 ALA A O 1
ATOM 2073 N N . ALA A 1 261 ? -6.112 -1.000 16.495 1.00 96.94 261 ALA A N 1
ATOM 2074 C CA . ALA A 1 261 ? -7.544 -1.264 16.577 1.00 96.94 261 ALA A CA 1
ATOM 2075 C C . ALA A 1 261 ? -8.162 -0.738 17.882 1.00 96.94 261 ALA A C 1
ATOM 2077 O O . ALA A 1 261 ? -9.232 -0.132 17.853 1.00 96.94 261 ALA A O 1
ATOM 2078 N N . LEU A 1 262 ? -7.490 -0.938 19.022 1.00 97.44 262 LEU A N 1
ATOM 2079 C CA . LEU A 1 262 ? -7.967 -0.469 20.325 1.00 97.44 262 LEU A CA 1
ATOM 2080 C C . LEU A 1 262 ? -7.948 1.051 20.458 1.00 97.44 262 LEU A C 1
ATOM 2082 O O . LEU A 1 262 ? -8.876 1.598 21.041 1.00 97.44 262 LEU A O 1
ATOM 2086 N N . ARG A 1 263 ? -6.955 1.741 19.885 1.00 97.69 263 ARG A N 1
ATOM 2087 C CA . ARG A 1 263 ? -6.957 3.212 19.825 1.00 97.69 263 ARG A CA 1
ATOM 2088 C C . ARG A 1 263 ? -8.186 3.728 19.085 1.00 97.69 263 ARG A C 1
ATOM 2090 O O . ARG A 1 263 ? -8.941 4.512 19.644 1.00 97.69 263 ARG A O 1
ATOM 2097 N N . LEU A 1 264 ? -8.460 3.185 17.897 1.00 97.62 264 LEU A N 1
ATOM 2098 C CA . LEU A 1 264 ? -9.655 3.549 17.128 1.00 97.62 264 LEU A CA 1
ATOM 2099 C C . LEU A 1 264 ? -10.959 3.219 17.873 1.00 97.62 264 LEU A C 1
ATOM 2101 O O . LEU A 1 264 ? -11.925 3.974 17.774 1.00 97.62 264 LEU A O 1
ATOM 2105 N N . LEU A 1 265 ? -11.003 2.117 18.629 1.00 98.00 265 LEU A N 1
ATOM 2106 C CA . LEU A 1 265 ? -12.149 1.778 19.479 1.00 98.00 265 LEU A CA 1
ATOM 2107 C C . LEU A 1 265 ? -12.343 2.775 20.623 1.00 98.00 265 LEU A C 1
ATOM 2109 O O . LEU A 1 265 ? -13.480 3.171 20.863 1.00 98.00 265 LEU A O 1
ATOM 2113 N N . CYS A 1 266 ? -11.270 3.182 21.305 1.00 97.69 266 CYS A N 1
ATOM 2114 C CA . CYS A 1 266 ? -11.320 4.215 22.338 1.00 97.69 266 CYS A CA 1
ATOM 2115 C C . CYS A 1 266 ? -11.837 5.535 21.757 1.00 97.69 266 CYS A C 1
ATOM 2117 O O . CYS A 1 266 ? -12.832 6.055 22.253 1.00 97.69 266 CYS A O 1
ATOM 2119 N N . ASP A 1 267 ? -11.238 6.014 20.664 1.00 97.00 267 ASP A N 1
ATOM 2120 C CA . ASP A 1 267 ? -11.623 7.275 20.018 1.00 97.00 267 ASP A CA 1
ATOM 2121 C C . ASP A 1 267 ? -13.098 7.253 19.581 1.00 97.00 267 ASP A C 1
ATOM 2123 O O . ASP A 1 267 ? -13.839 8.223 19.752 1.00 97.00 267 ASP A O 1
ATOM 2127 N N . THR A 1 268 ? -13.557 6.117 19.045 1.00 96.88 268 THR A N 1
ATOM 2128 C CA . THR A 1 268 ? -14.951 5.942 18.614 1.00 96.88 268 THR A CA 1
ATOM 2129 C C . THR A 1 268 ? -15.909 5.869 19.804 1.00 96.88 268 THR A C 1
ATOM 2131 O O . THR A 1 268 ? -16.947 6.524 19.785 1.00 96.88 268 THR A O 1
ATOM 2134 N N . ALA A 1 269 ? -15.577 5.113 20.855 1.00 96.69 269 ALA A N 1
ATOM 2135 C CA . ALA A 1 269 ? -16.416 4.992 22.049 1.00 96.69 269 ALA A CA 1
ATOM 2136 C C . ALA A 1 269 ? -16.525 6.318 22.817 1.00 96.69 269 ALA A C 1
ATOM 2138 O O . ALA A 1 269 ? -17.597 6.643 23.324 1.00 96.69 269 ALA A O 1
ATOM 2139 N N . GLU A 1 270 ? -15.442 7.094 22.862 1.00 96.56 270 GLU A N 1
ATOM 2140 C CA . GLU A 1 270 ? -15.410 8.437 23.440 1.00 96.56 270 GLU A CA 1
ATOM 2141 C C . GLU A 1 270 ? -16.291 9.404 22.646 1.00 96.56 270 GLU A C 1
ATOM 2143 O O . GLU A 1 270 ? -17.153 10.062 23.225 1.00 96.56 270 GLU A O 1
ATOM 2148 N N . ARG A 1 271 ? -16.173 9.410 21.312 1.00 96.12 271 ARG A N 1
ATOM 2149 C CA . ARG A 1 271 ? -17.033 10.220 20.435 1.00 96.12 271 ARG A CA 1
ATOM 2150 C C . ARG A 1 271 ? -18.521 9.872 20.558 1.00 96.12 271 ARG A C 1
ATOM 2152 O O . ARG A 1 271 ? -19.358 10.761 20.430 1.00 96.12 271 ARG A O 1
ATOM 2159 N N . LEU A 1 272 ? -18.851 8.603 20.797 1.00 95.56 272 LEU A N 1
ATOM 2160 C CA . LEU A 1 272 ? -20.228 8.136 20.995 1.00 95.56 272 LEU A CA 1
ATOM 2161 C C . LEU A 1 272 ? -20.726 8.270 22.448 1.00 95.56 272 LEU A C 1
ATOM 2163 O O . LEU A 1 272 ? -21.899 8.005 22.702 1.00 95.56 272 LEU A O 1
ATOM 2167 N N . GLY A 1 273 ? -19.867 8.654 23.400 1.00 95.00 273 GLY A N 1
ATOM 2168 C CA . GLY A 1 273 ? -20.228 8.809 24.814 1.00 95.00 273 GLY A CA 1
ATOM 2169 C C . GLY A 1 273 ? -20.519 7.495 25.554 1.00 95.00 273 GLY A C 1
ATOM 2170 O O . GLY A 1 273 ? -21.337 7.476 26.470 1.00 95.00 273 GLY A O 1
ATOM 2171 N N . ILE A 1 274 ? -19.890 6.378 25.164 1.00 94.50 274 ILE A N 1
ATOM 2172 C CA . ILE A 1 274 ? -20.159 5.047 25.741 1.00 94.50 274 ILE A CA 1
ATOM 2173 C C . ILE A 1 274 ? -19.116 4.696 26.819 1.00 94.50 274 ILE A C 1
ATOM 2175 O O . ILE A 1 274 ? -18.225 3.864 26.611 1.00 94.50 274 ILE A O 1
ATOM 2179 N N . GLU A 1 275 ? -19.246 5.317 27.993 1.00 92.75 275 GLU A N 1
ATOM 2180 C CA . GLU A 1 275 ? -18.240 5.323 29.074 1.00 92.75 275 GLU A CA 1
ATOM 2181 C C . GLU A 1 275 ? -17.776 3.928 29.529 1.00 92.75 275 GLU A C 1
ATOM 2183 O O . GLU A 1 275 ? -16.579 3.644 29.528 1.00 92.75 275 GLU A O 1
ATOM 2188 N N . LEU A 1 276 ? -18.701 3.010 29.833 1.00 91.75 276 LEU A N 1
ATOM 2189 C CA . LEU A 1 276 ? -18.345 1.663 30.311 1.00 91.75 276 LEU A CA 1
ATOM 2190 C C . LEU A 1 276 ? -17.517 0.871 29.285 1.00 91.75 276 LEU A C 1
ATOM 2192 O O . LEU A 1 276 ? -16.592 0.137 29.636 1.00 91.75 276 LEU A O 1
ATOM 2196 N N . THR A 1 277 ? -17.841 1.011 27.996 1.00 93.38 277 THR A N 1
ATOM 2197 C CA . THR A 1 277 ? -17.076 0.338 26.933 1.00 93.38 277 THR A CA 1
ATOM 2198 C C . THR A 1 277 ? -15.720 0.994 26.712 1.00 93.38 277 THR A C 1
ATOM 2200 O O . THR A 1 277 ? -14.739 0.295 26.460 1.00 93.38 277 THR A O 1
ATOM 2203 N N . LEU A 1 278 ? -15.649 2.318 26.865 1.00 95.88 278 LEU A N 1
ATOM 2204 C CA . LEU A 1 278 ? -14.418 3.085 26.756 1.00 95.88 278 LEU A CA 1
ATOM 2205 C C . LEU A 1 278 ? -13.415 2.685 27.842 1.00 95.88 278 LEU A C 1
ATOM 2207 O O . LEU A 1 278 ? -12.257 2.420 27.525 1.00 95.88 278 LEU A O 1
ATOM 2211 N N . GLU A 1 279 ? -13.846 2.576 29.100 1.00 96.06 279 GLU A N 1
ATOM 2212 C CA . GLU A 1 279 ? -12.992 2.105 30.200 1.00 96.06 279 GLU A CA 1
ATOM 2213 C C . GLU A 1 279 ? -12.440 0.703 29.927 1.00 96.06 279 GLU A C 1
ATOM 2215 O O . GLU A 1 279 ? -11.243 0.449 30.086 1.00 96.06 279 GLU A O 1
ATOM 2220 N N . HIS A 1 280 ? -13.295 -0.199 29.440 1.00 95.62 280 HIS A N 1
ATOM 2221 C CA . HIS A 1 280 ? -12.881 -1.544 29.060 1.00 95.62 280 HIS A CA 1
ATOM 2222 C C . HIS A 1 280 ? -11.798 -1.533 27.965 1.00 95.62 280 HIS A C 1
ATOM 2224 O O . HIS A 1 280 ? -10.783 -2.223 28.096 1.00 95.62 280 HIS A O 1
ATOM 2230 N N . TYR A 1 281 ? -11.968 -0.732 26.907 1.00 97.25 281 TYR A N 1
ATOM 2231 C CA . TYR A 1 281 ? -10.969 -0.614 25.841 1.00 97.25 281 TYR A CA 1
ATOM 2232 C C . TYR A 1 281 ? -9.673 0.043 26.317 1.00 97.25 281 TYR A C 1
ATOM 2234 O O . TYR A 1 281 ? -8.599 -0.448 25.971 1.00 97.25 281 TYR A O 1
ATOM 2242 N N . ARG A 1 282 ? -9.749 1.084 27.156 1.00 97.31 282 ARG A N 1
ATOM 2243 C CA . ARG A 1 282 ? -8.576 1.762 27.732 1.00 97.31 282 ARG A CA 1
ATOM 2244 C C . ARG A 1 282 ? -7.741 0.819 28.594 1.00 97.31 282 ARG A C 1
ATOM 2246 O O . ARG A 1 282 ? -6.521 0.796 28.452 1.00 97.31 282 ARG A O 1
ATOM 2253 N N . ASN A 1 283 ? -8.385 -0.014 29.411 1.00 95.81 283 ASN A N 1
ATOM 2254 C CA . ASN A 1 283 ? -7.693 -1.020 30.217 1.00 95.81 283 ASN A CA 1
ATOM 2255 C C . ASN A 1 283 ? -6.931 -2.021 29.336 1.00 95.81 283 ASN A C 1
ATOM 2257 O O . ASN A 1 283 ? -5.750 -2.280 29.564 1.00 95.81 283 ASN A O 1
ATOM 2261 N N . HIS A 1 284 ? -7.574 -2.540 28.285 1.00 95.31 284 HIS A N 1
ATOM 2262 C CA . HIS A 1 284 ? -6.904 -3.424 27.331 1.00 95.31 284 HIS A CA 1
ATOM 2263 C C . HIS A 1 284 ? -5.771 -2.722 26.577 1.00 95.31 284 HIS A C 1
ATOM 2265 O O . HIS A 1 284 ? -4.689 -3.293 26.437 1.00 95.31 284 HIS A O 1
ATOM 2271 N N . LEU A 1 285 ? -5.982 -1.486 26.129 1.00 95.88 285 LEU A N 1
ATOM 2272 C CA . LEU A 1 285 ? -4.972 -0.713 25.414 1.00 95.88 285 LEU A CA 1
ATOM 2273 C C . LEU A 1 285 ? -3.722 -0.505 26.277 1.00 95.88 285 LEU A C 1
ATOM 2275 O O . LEU A 1 285 ? -2.625 -0.812 25.820 1.00 95.88 285 LEU A O 1
ATOM 2279 N N . ALA A 1 286 ? -3.893 -0.097 27.537 1.00 95.94 286 ALA A N 1
ATOM 2280 C CA . ALA A 1 286 ? -2.788 0.119 28.467 1.00 95.94 286 ALA A CA 1
ATOM 2281 C C . ALA A 1 286 ? -1.936 -1.146 28.662 1.00 95.94 286 ALA A C 1
ATOM 2283 O O . ALA A 1 286 ? -0.707 -1.068 28.658 1.00 95.94 286 ALA A O 1
ATOM 2284 N N . THR A 1 287 ? -2.568 -2.322 28.777 1.00 95.06 287 THR A N 1
ATOM 2285 C CA . THR A 1 287 ? -1.826 -3.591 28.887 1.00 95.06 287 THR A CA 1
ATOM 2286 C C . THR A 1 287 ? -0.997 -3.888 27.635 1.00 95.06 287 THR A C 1
ATOM 2288 O O . THR A 1 287 ? 0.187 -4.203 27.743 1.00 95.06 287 THR A O 1
ATOM 2291 N N . LEU A 1 288 ? -1.575 -3.719 26.440 1.00 93.62 288 LEU A N 1
ATOM 2292 C CA . LEU A 1 288 ? -0.869 -4.011 25.191 1.00 93.62 288 LEU A CA 1
ATOM 2293 C C . LEU A 1 288 ? 0.231 -2.998 24.879 1.00 93.62 288 LEU A C 1
ATOM 2295 O O . LEU A 1 288 ? 1.257 -3.377 24.322 1.00 93.62 288 LEU A O 1
ATOM 2299 N N . GLU A 1 289 ? 0.052 -1.727 25.236 1.00 92.50 289 GLU A N 1
ATOM 2300 C CA . GLU A 1 289 ? 1.086 -0.703 25.062 1.00 92.50 289 GLU A CA 1
ATOM 2301 C C . GLU A 1 289 ? 2.294 -0.956 25.967 1.00 92.50 289 GLU A C 1
ATOM 2303 O O . GLU A 1 289 ? 3.433 -0.794 25.526 1.00 92.50 289 GLU A O 1
ATOM 2308 N N . GLN A 1 290 ? 2.071 -1.424 27.200 1.00 92.88 290 GLN A N 1
ATOM 2309 C CA . GLN A 1 290 ? 3.160 -1.858 28.076 1.00 92.88 290 GLN A CA 1
ATOM 2310 C C . GLN A 1 290 ? 3.921 -3.045 27.483 1.00 92.88 290 GLN A C 1
ATOM 2312 O O . GLN A 1 290 ? 5.151 -3.057 27.509 1.00 92.88 290 GLN A O 1
ATOM 2317 N N . ASP A 1 291 ? 3.215 -4.031 26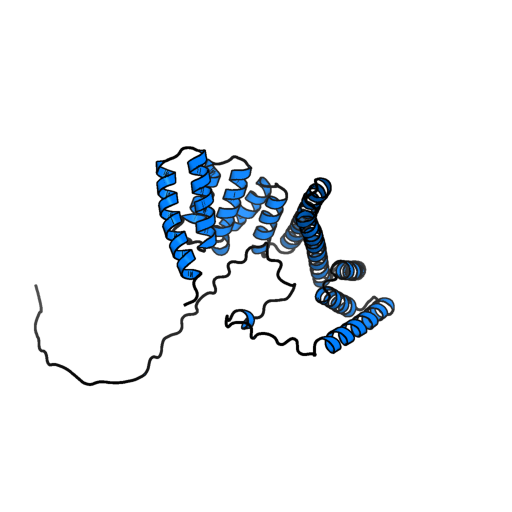.933 1.00 91.12 291 ASP A N 1
ATOM 2318 C CA . ASP A 1 291 ? 3.847 -5.205 26.328 1.00 91.12 291 ASP A CA 1
ATOM 2319 C C . ASP A 1 291 ? 4.605 -4.854 25.041 1.00 91.12 291 ASP A C 1
ATOM 2321 O O . ASP A 1 291 ? 5.735 -5.306 24.848 1.00 91.12 291 ASP A O 1
ATOM 2325 N N . LEU A 1 292 ? 4.049 -3.968 24.212 1.00 89.06 292 LEU A N 1
ATOM 2326 C CA . LEU A 1 292 ? 4.727 -3.438 23.030 1.00 89.06 292 LEU A CA 1
ATOM 2327 C C . LEU A 1 292 ? 5.999 -2.663 23.417 1.00 89.06 292 LEU A C 1
ATOM 2329 O O . LEU A 1 292 ? 7.047 -2.834 22.795 1.00 89.06 292 LEU A O 1
ATOM 2333 N N . ALA A 1 293 ? 5.943 -1.855 24.480 1.00 88.81 293 ALA A N 1
ATOM 2334 C CA . ALA A 1 293 ? 7.100 -1.117 24.984 1.00 88.81 293 ALA A CA 1
ATOM 2335 C C . ALA A 1 293 ? 8.196 -2.034 25.555 1.00 88.81 293 ALA A C 1
ATOM 2337 O O . ALA A 1 293 ? 9.380 -1.715 25.431 1.00 88.81 293 ALA A O 1
ATOM 2338 N N . LYS A 1 294 ? 7.830 -3.174 26.159 1.00 90.12 294 LYS A N 1
ATOM 2339 C CA . LYS A 1 294 ? 8.796 -4.196 26.601 1.00 90.12 294 LYS A CA 1
ATOM 2340 C C . LYS A 1 294 ? 9.498 -4.850 25.410 1.00 90.12 294 LYS A C 1
ATOM 2342 O O . LYS A 1 294 ? 10.707 -5.024 25.467 1.00 90.12 294 LYS A O 1
ATOM 2347 N N . GLN A 1 295 ? 8.772 -5.156 24.333 1.00 84.38 295 GLN A N 1
ATOM 2348 C CA . GLN A 1 295 ? 9.353 -5.742 23.116 1.00 84.38 295 GLN A CA 1
ATOM 2349 C C . GLN A 1 295 ? 10.263 -4.773 22.348 1.00 84.38 295 GLN A C 1
ATOM 2351 O O . GLN A 1 295 ? 11.211 -5.201 21.696 1.00 84.38 295 GLN A O 1
ATOM 2356 N N . ALA A 1 296 ? 9.999 -3.466 22.430 1.00 76.69 296 ALA A N 1
ATOM 2357 C CA . ALA A 1 296 ? 10.792 -2.447 21.745 1.00 76.69 296 ALA A CA 1
ATOM 2358 C C . ALA A 1 296 ? 12.150 -2.150 22.413 1.00 76.69 296 ALA A C 1
ATOM 2360 O O . ALA A 1 296 ? 13.017 -1.549 21.776 1.00 76.69 296 ALA A O 1
ATOM 2361 N N . LYS A 1 297 ? 12.355 -2.544 23.678 1.00 70.75 297 LYS A N 1
ATOM 2362 C CA . LYS A 1 297 ? 13.640 -2.377 24.370 1.00 70.75 297 LYS A CA 1
ATOM 2363 C C . LYS A 1 297 ? 14.545 -3.576 24.059 1.00 70.75 297 LYS A C 1
ATOM 2365 O O . LYS A 1 297 ? 14.204 -4.682 24.471 1.00 70.75 297 LYS A O 1
ATOM 2370 N N . PRO A 1 298 ? 15.681 -3.395 23.357 1.00 54.47 298 PRO A N 1
ATOM 2371 C CA . PRO A 1 298 ? 16.642 -4.476 23.193 1.00 54.47 298 PRO A CA 1
ATOM 2372 C C . PRO A 1 298 ? 17.260 -4.801 24.559 1.00 54.47 298 PRO A C 1
ATOM 2374 O O . PRO A 1 298 ? 17.706 -3.894 25.264 1.00 54.47 298 PRO A O 1
ATOM 2377 N N . SER A 1 299 ? 17.220 -6.081 24.932 1.00 51.91 299 SER A N 1
ATOM 2378 C CA . SER A 1 299 ? 17.970 -6.661 26.054 1.00 51.91 299 SER A CA 1
ATOM 2379 C C . SER A 1 299 ? 19.472 -6.557 25.838 1.00 51.91 299 SER A C 1
ATOM 2381 O O . SER A 1 299 ? 19.887 -6.837 24.687 1.00 51.91 299 SER A O 1
#

Secondary structure (DSSP, 8-state):
------------------------PPPPP-----TT---SS-PPPGGGGS----------S-SHHHHHHHHHHHHHHHHHHHH-TT-HHHHHHHHHHHHHTT-HHHHHHHHHHHHHH-TT-HHHHHHHHHHHHHHHHHHHHHHHHHHHHH--HHHHHHHHHHHHHHHHHHHHHHHHHHHH-TT-HHHHHHHHHHHHHTT-HHHHHHHHHHHTTSHHHHHHHHHHHHHHHHHTT-HHHHHHHHHHHHT-SSS---HHHHHHHHHHHHHHHHHTT-HHHHHHHHHHHHHHHHHHHHHHS--

InterPro domains:
  IPR011990 Tetratricopeptide-like helical domain superfamily [G3DSA:1.25.40.10] (71-159)
  IPR011990 Tetratricopeptide-like helical domain superfamily [G3DSA:1.25.40.10] (160-295)
  IPR011990 Tetratricopeptide-like helical domain superfamily [SSF48452] (78-245)
  IPR019734 Tetratricopeptide repeat [PS50005] (88-121)

Radius of gyration: 27.25 Å; chains: 1; bounding box: 58×77×86 Å

pLDDT: mean 80.86, std 24.08, range [25.5, 98.56]

Organism: NCBI:txid2528016

Foldseek 3Di:
DDDDDDDDDDDDDDDDDDDDDDDDDDDDDDDPDDVVPPDQPDDDDPVVPDDDDDDPPPPDDDPPVVVVVLVVLLVVLVVCCVVPVVDLVSLVVNLVSCSVVLNLVVSLVSLVSNCVVVVPDVVSVVSNLVSLLSVLVVQLVVLVVVCVVPVDPVSVVVNLVSLLVNLVSLLVVLVVVCVVPVPPLVSLLSNLVSCVSNLVLVVSLVSLVVQCVPLVCVLVSLLSNLVSCVSVVVLVVSLVSLCSNQPDPVRDHDLVSNLSSLVSNLVSCVVVVVVVSNVVSVVSNVVSVVVVVVVPDDD

Sequence (299 aa):
MPNTNDSSEAETPRSADADASVDAQPVAPQDSANPMEGGRWRPVRPEELLRKNPPSVDMDGSAEPVIKVRRQRRQELEHHVRSCPTDIEAYRELAAIYRKDERPQEAARVLTEAGRLFPDDPTLLWELEEARLARSLQQYREVSDLAARLKTPEVDRELKRSRDDWAYRRIEICKARLARDPSHKHLRLVLAEAQMDCEQHDEAIVELDELLKLDEFSSQASLLKGRCLLQLGRDAEAMVSLRAAGLRRAVVAPLPIRVAALRLLCDTAERLGIELTLEHYRNHLATLEQDLAKQAKPS